Protein AF-A0A9W9CQP7-F1 (afdb_monomer_lite)

InterPro domains:
  IPR000242 Tyrosine-specific protein phosphatase, PTPase domain [PF00102] (35-141)
  IPR000242 Tyrosine-specific protein phosphatase, PTPase domain [PR00700] (60-77)
  IPR000242 Tyrosine-specific protein phosphatase, PTPase domain [PR00700] (111-129)
  IPR000242 Tyrosine-specific protein phosphatase, PTPase domain [PR00700] (183-198)
  IPR000242 Tyrosine-specific protein phosphatase, PTPase domain [PR00700] (199-209)
  IPR000242 Tyrosine-specific protein phosphatase, PTPase domain [PS50055] (43-216)
  IPR000242 Tyrosine-specific protein phosphatase, PTPase domain [SM00194] (3-218)
  IPR000387 Tyrosine-specific protein phosphatases domain [PS50056] (90-207)
  IPR003595 Protein-tyrosine phosphatase, catalytic [SM00404] (61-215)
  IPR016130 Protein-tyrosine phosphatase, active site [PS00383] (114-124)
  IPR029021 Protein-tyrosine phosphatase-like [G3DSA:3.90.190.10] (11-218)
  IPR029021 Protein-tyrosine phosphatase-like [SSF52799] (39-218)
  IPR050348 Protein-Tyrosine Phosphatase [PTHR19134] (38-217)

Radius of gyration: 28.77 Å; chains: 1; bounding box: 101×75×58 Å

pLDDT: mean 72.75, std 22.8, range [31.75, 97.31]

Structure (mmCIF, N/CA/C/O backbone):
data_AF-A0A9W9CQP7-F1
#
_entry.id   AF-A0A9W9CQP7-F1
#
loop_
_atom_site.group_PDB
_atom_site.id
_atom_site.type_symbol
_atom_site.label_atom_id
_atom_site.label_alt_id
_atom_site.label_comp_id
_atom_site.label_asym_id
_atom_site.label_entity_id
_atom_site.label_seq_id
_atom_site.pdbx_PDB_ins_code
_atom_site.Cartn_x
_atom_site.Cartn_y
_atom_site.Cartn_z
_atom_site.occupancy
_atom_site.B_iso_or_equiv
_atom_site.auth_seq_id
_atom_site.auth_comp_id
_atom_site.auth_asym_id
_atom_site.auth_atom_id
_atom_site.pdbx_PDB_model_num
ATOM 1 N N . MET A 1 1 ? 48.444 43.758 -30.052 1.00 42.91 1 MET A N 1
ATOM 2 C CA . MET A 1 1 ? 49.517 42.925 -29.477 1.00 42.91 1 MET A CA 1
ATOM 3 C C . MET A 1 1 ? 49.123 42.659 -28.031 1.00 42.91 1 MET A C 1
ATOM 5 O O . MET A 1 1 ? 49.306 43.526 -27.194 1.00 42.91 1 MET A O 1
ATOM 9 N N . PHE A 1 2 ? 48.424 41.552 -27.785 1.00 35.91 2 PHE A N 1
ATOM 10 C CA . PHE A 1 2 ? 47.969 41.127 -26.457 1.00 35.91 2 PHE A CA 1
ATOM 11 C C . PHE A 1 2 ? 48.255 39.626 -26.363 1.00 35.91 2 PHE A C 1
ATOM 13 O O . PHE A 1 2 ? 47.697 38.848 -27.134 1.00 35.91 2 PHE A O 1
ATOM 20 N N . GLU A 1 3 ? 49.201 39.255 -25.501 1.00 40.62 3 GLU A N 1
ATOM 21 C CA . GLU A 1 3 ? 49.667 37.882 -25.292 1.00 40.62 3 GLU A CA 1
ATOM 22 C C . GLU A 1 3 ? 48.691 37.092 -24.409 1.00 40.62 3 GLU A C 1
ATOM 24 O O . GLU A 1 3 ? 48.237 37.562 -23.365 1.00 40.62 3 GLU A O 1
ATOM 29 N N . HIS A 1 4 ? 48.384 35.868 -24.839 1.00 41.28 4 HIS A N 1
ATOM 30 C CA . HIS A 1 4 ? 47.602 34.883 -24.098 1.00 41.28 4 HIS A CA 1
ATOM 31 C C . HIS A 1 4 ? 48.534 34.146 -23.124 1.00 41.28 4 HIS A C 1
ATOM 33 O O . HIS A 1 4 ? 49.498 33.511 -23.545 1.00 41.28 4 HIS A O 1
ATOM 39 N N . ARG A 1 5 ? 48.262 34.217 -21.818 1.00 45.16 5 ARG A N 1
ATOM 40 C CA . ARG A 1 5 ? 49.015 33.487 -20.787 1.00 45.16 5 ARG A CA 1
ATOM 41 C C . ARG A 1 5 ? 48.378 32.113 -20.561 1.00 45.16 5 ARG A C 1
ATOM 43 O O . ARG A 1 5 ? 47.394 32.006 -19.834 1.00 45.16 5 ARG A O 1
ATOM 50 N N . GLU A 1 6 ? 48.945 31.068 -21.158 1.00 45.84 6 GLU A N 1
ATOM 51 C CA . GLU A 1 6 ? 48.608 29.674 -20.842 1.00 45.84 6 GLU A CA 1
ATOM 52 C C . GLU A 1 6 ? 49.138 29.299 -19.444 1.00 45.84 6 GLU A C 1
ATOM 54 O O . GLU A 1 6 ? 50.315 29.483 -19.133 1.00 45.84 6 GLU A O 1
ATOM 59 N N . GLN A 1 7 ? 48.268 28.782 -18.571 1.00 45.78 7 GLN A N 1
ATOM 60 C CA . GLN A 1 7 ? 48.653 28.193 -17.284 1.00 45.78 7 GLN A CA 1
ATOM 61 C C . GLN A 1 7 ? 48.746 26.667 -17.425 1.00 45.78 7 GLN A C 1
ATOM 63 O O . GLN A 1 7 ? 47.762 26.000 -17.742 1.00 45.78 7 GLN A O 1
ATOM 68 N N . ALA A 1 8 ? 49.935 26.112 -17.175 1.00 48.09 8 ALA A N 1
ATOM 69 C CA . ALA A 1 8 ? 50.209 24.677 -17.213 1.00 48.09 8 ALA A CA 1
ATOM 70 C C . ALA A 1 8 ? 49.600 23.929 -16.007 1.00 48.09 8 ALA A C 1
ATOM 72 O O . ALA A 1 8 ? 49.645 24.407 -14.872 1.00 48.09 8 ALA A O 1
ATOM 73 N N . ARG A 1 9 ? 49.061 22.724 -16.247 1.00 45.31 9 ARG A N 1
ATOM 74 C CA . ARG A 1 9 ? 48.561 21.804 -15.205 1.00 45.31 9 ARG A CA 1
ATOM 75 C C . ARG A 1 9 ? 49.722 21.150 -14.430 1.00 45.31 9 ARG A C 1
ATOM 77 O O . ARG A 1 9 ? 50.685 20.725 -15.066 1.00 45.31 9 ARG A O 1
ATOM 84 N N . PRO A 1 10 ? 49.625 20.976 -13.097 1.00 42.59 10 PRO A N 1
ATOM 85 C CA . PRO A 1 10 ? 50.648 20.278 -12.319 1.00 42.59 10 PRO A CA 1
ATOM 86 C C . PRO A 1 10 ? 50.537 18.744 -12.436 1.00 42.59 10 PRO A C 1
ATOM 88 O O . PRO A 1 10 ? 49.445 18.186 -12.542 1.00 42.59 10 PRO A O 1
ATOM 91 N N . SER A 1 11 ? 51.688 18.062 -12.402 1.00 53.34 11 SER A N 1
ATOM 92 C CA . SER A 1 11 ? 51.844 16.605 -12.530 1.00 53.34 11 SER A CA 1
ATOM 93 C C . SER A 1 11 ? 51.493 15.835 -11.247 1.00 53.34 11 SER A C 1
ATOM 95 O O . SER A 1 11 ? 51.926 16.210 -10.157 1.00 53.34 11 SER A O 1
ATOM 97 N N . LEU A 1 12 ? 50.792 14.705 -11.387 1.00 46.38 12 LEU A N 1
ATOM 98 C CA . LEU A 1 12 ? 50.498 13.748 -10.310 1.00 46.38 12 LEU A CA 1
ATOM 99 C C . LEU A 1 12 ? 51.760 12.969 -9.896 1.00 46.38 12 LEU A C 1
ATOM 101 O O . LEU A 1 12 ? 52.300 12.184 -10.671 1.00 46.38 12 LEU A O 1
ATOM 105 N N . GLY A 1 13 ? 52.212 13.174 -8.658 1.00 42.31 13 GLY A N 1
ATOM 106 C CA . GLY A 1 13 ? 53.277 12.388 -8.031 1.00 42.31 13 GLY A CA 1
ATOM 107 C C . GLY A 1 13 ? 52.784 11.027 -7.520 1.00 42.31 13 GLY A C 1
ATOM 108 O O . GLY A 1 13 ? 51.698 10.918 -6.953 1.00 42.31 13 GLY A O 1
ATOM 109 N N . GLN A 1 14 ? 53.608 9.989 -7.692 1.00 49.62 14 GLN A N 1
ATOM 110 C CA . GLN A 1 14 ? 53.401 8.643 -7.145 1.00 49.62 14 GLN A CA 1
ATOM 111 C C . GLN A 1 14 ? 53.418 8.644 -5.606 1.00 49.62 14 GLN A C 1
ATOM 113 O O . GLN A 1 14 ? 54.340 9.185 -4.993 1.00 49.62 14 GLN A O 1
ATOM 118 N N . ARG A 1 15 ? 52.462 7.954 -4.964 1.00 44.72 15 ARG A N 1
ATOM 119 C CA . ARG A 1 15 ? 52.533 7.624 -3.529 1.00 44.72 15 ARG A CA 1
ATOM 120 C C . ARG A 1 15 ? 52.244 6.142 -3.247 1.00 44.72 15 ARG A C 1
ATOM 122 O O . ARG A 1 15 ? 51.118 5.675 -3.307 1.00 44.72 15 ARG A O 1
ATOM 129 N N . ARG A 1 16 ? 53.361 5.462 -2.971 1.00 41.59 16 ARG A N 1
ATOM 130 C CA . ARG A 1 16 ? 53.670 4.296 -2.120 1.00 41.59 16 ARG A CA 1
ATOM 131 C C . ARG A 1 16 ? 52.516 3.511 -1.462 1.00 41.59 16 ARG A C 1
ATOM 133 O O . ARG A 1 16 ? 51.760 4.046 -0.661 1.00 41.59 16 ARG A O 1
ATOM 140 N N . SER A 1 17 ? 52.529 2.201 -1.720 1.00 45.28 17 SER A N 1
ATOM 141 C CA . SER A 1 17 ? 51.779 1.140 -1.032 1.00 45.28 17 SER A CA 1
ATOM 142 C C . SER A 1 17 ? 52.207 0.980 0.434 1.00 45.28 17 SER A C 1
ATOM 144 O O . SER A 1 17 ? 53.404 0.955 0.729 1.00 45.28 17 SER A O 1
ATOM 146 N N . THR A 1 18 ? 51.238 0.824 1.339 1.00 42.84 18 THR A N 1
ATOM 147 C CA . THR A 1 18 ? 51.458 0.381 2.723 1.00 42.84 18 THR A CA 1
ATOM 148 C C . THR A 1 18 ? 50.589 -0.843 3.008 1.00 42.84 18 THR A C 1
ATOM 150 O O . THR A 1 18 ? 49.386 -0.722 3.234 1.00 42.84 18 THR A O 1
ATOM 153 N N . ASN A 1 19 ? 51.216 -2.021 3.003 1.00 36.88 19 ASN A N 1
ATOM 154 C CA . ASN A 1 19 ? 50.673 -3.237 3.607 1.00 36.88 19 ASN A CA 1
ATOM 155 C C . ASN A 1 19 ? 50.580 -3.054 5.129 1.00 36.88 19 ASN A C 1
ATOM 157 O O . ASN A 1 19 ? 51.541 -2.585 5.739 1.00 36.88 19 ASN A O 1
ATOM 161 N N . SER A 1 20 ? 49.473 -3.488 5.737 1.00 37.38 20 SER A N 1
ATOM 162 C CA . SER A 1 20 ? 49.375 -3.685 7.187 1.00 37.38 20 SER A CA 1
ATOM 163 C C . SER A 1 20 ? 49.157 -5.166 7.511 1.00 37.38 20 SER A C 1
ATOM 165 O O . SER A 1 20 ? 48.368 -5.864 6.875 1.00 37.38 20 SER A O 1
ATOM 167 N N . THR A 1 21 ? 49.945 -5.627 8.473 1.00 35.69 21 THR A N 1
ATOM 168 C CA . THR A 1 21 ? 50.201 -6.988 8.959 1.00 35.69 21 THR A CA 1
ATOM 169 C C . THR A 1 21 ? 49.029 -7.616 9.729 1.00 35.69 21 THR A C 1
ATOM 171 O O . THR A 1 21 ? 48.498 -7.002 10.650 1.00 35.69 21 THR A O 1
ATOM 174 N N . LYS A 1 22 ? 48.685 -8.878 9.418 1.00 40.06 22 LYS A N 1
ATOM 175 C CA . LYS A 1 22 ? 47.839 -9.766 10.249 1.00 40.06 22 LYS A CA 1
ATOM 176 C C . LYS A 1 22 ? 48.663 -10.404 11.382 1.00 40.06 22 LYS A C 1
ATOM 178 O O . LYS A 1 22 ? 49.742 -10.915 11.080 1.00 40.06 22 LYS A O 1
ATOM 183 N N . PRO A 1 23 ? 48.143 -10.521 12.617 1.00 36.62 23 PRO A N 1
ATOM 184 C CA . PRO A 1 23 ? 48.565 -11.566 13.543 1.00 36.62 23 PRO A CA 1
ATOM 185 C C . PRO A 1 23 ? 47.722 -12.849 13.345 1.00 36.62 23 PRO A C 1
ATOM 187 O O . PRO A 1 23 ? 46.560 -12.761 12.932 1.00 36.62 23 PRO A O 1
ATOM 190 N N . PRO A 1 24 ? 48.283 -14.044 13.609 1.00 42.47 24 PRO A N 1
ATOM 191 C CA . PRO A 1 24 ? 47.601 -15.315 13.419 1.00 42.47 24 PRO A CA 1
ATOM 192 C C . PRO A 1 24 ? 46.891 -15.748 14.708 1.00 42.47 24 PRO A C 1
ATOM 194 O O . PRO A 1 24 ? 47.499 -15.778 15.774 1.00 42.47 24 PRO A O 1
ATOM 197 N N . ASN A 1 25 ? 45.628 -16.155 14.610 1.00 32.34 25 ASN A N 1
ATOM 198 C CA . ASN A 1 25 ? 45.155 -17.289 15.395 1.00 32.34 25 ASN A CA 1
ATOM 199 C C . ASN A 1 25 ? 43.958 -17.945 14.708 1.00 32.34 25 ASN A C 1
ATOM 201 O O . ASN A 1 25 ? 42.931 -17.320 14.451 1.00 32.34 25 ASN A O 1
ATOM 205 N N . LEU A 1 26 ? 44.173 -19.207 14.351 1.00 42.84 26 LEU A N 1
ATOM 206 C CA . LEU A 1 26 ? 43.195 -20.143 13.832 1.00 42.84 26 LEU A CA 1
ATOM 207 C C . LEU A 1 26 ? 42.409 -20.703 15.017 1.00 42.84 26 LEU A C 1
ATOM 209 O O . LEU A 1 26 ? 42.921 -21.539 15.754 1.00 42.84 26 LEU A O 1
ATOM 213 N N . THR A 1 27 ? 41.148 -20.316 15.131 1.00 34.53 27 THR A N 1
ATOM 214 C CA . THR A 1 27 ? 40.106 -21.216 15.623 1.00 34.53 27 THR A CA 1
ATOM 215 C C . THR A 1 27 ? 39.014 -21.239 14.572 1.00 34.53 27 THR A C 1
ATOM 217 O O . THR A 1 27 ? 38.264 -20.294 14.351 1.00 34.53 27 THR A O 1
ATOM 220 N N . GLN A 1 28 ? 39.042 -22.337 13.835 1.00 46.97 28 GLN A N 1
ATOM 221 C CA . GLN A 1 28 ? 38.057 -22.760 12.870 1.00 46.97 28 GLN A CA 1
ATOM 222 C C . GLN A 1 28 ? 36.804 -23.157 13.661 1.00 46.97 28 GLN A C 1
ATOM 224 O O . GLN A 1 28 ? 36.685 -24.298 14.093 1.00 46.97 28 GLN A O 1
ATOM 229 N N . GLU A 1 29 ? 35.893 -22.215 13.902 1.00 33.41 29 GLU A N 1
ATOM 230 C CA . GLU A 1 29 ? 34.537 -22.569 14.316 1.00 33.41 29 GLU A CA 1
ATOM 231 C C . GLU A 1 29 ? 33.691 -22.779 13.067 1.00 33.41 29 GLU A C 1
ATOM 233 O O . GLU A 1 29 ? 33.468 -21.885 12.249 1.00 33.41 29 GLU A O 1
ATOM 238 N N . ALA A 1 30 ? 33.310 -24.041 12.902 1.00 33.88 30 ALA A N 1
ATOM 239 C CA . ALA A 1 30 ? 32.453 -24.539 11.856 1.00 33.88 30 ALA A CA 1
ATOM 240 C C . ALA A 1 30 ? 31.180 -23.692 11.758 1.00 33.88 30 ALA A C 1
ATOM 242 O O . ALA A 1 30 ? 30.393 -23.612 12.701 1.00 33.88 30 ALA A O 1
ATOM 243 N N . THR A 1 31 ? 30.933 -23.133 10.576 1.00 37.56 31 THR A N 1
ATOM 244 C CA . THR A 1 31 ? 29.613 -22.680 10.141 1.00 37.56 31 THR A CA 1
ATOM 245 C C . THR A 1 31 ? 28.679 -23.887 10.046 1.00 37.56 31 THR A C 1
ATOM 247 O O . THR A 1 31 ? 28.399 -24.421 8.979 1.00 37.56 31 THR A O 1
ATOM 250 N N . THR A 1 32 ? 28.198 -24.327 11.204 1.00 42.66 32 THR A N 1
ATOM 251 C CA . THR A 1 32 ? 27.032 -25.198 11.366 1.00 42.66 32 THR A CA 1
ATOM 252 C C . THR A 1 32 ? 25.938 -24.383 12.040 1.00 42.66 32 THR A C 1
ATOM 254 O O . THR A 1 32 ? 25.483 -24.664 13.139 1.00 42.66 32 THR A O 1
ATOM 257 N N . GLY A 1 33 ? 25.543 -23.304 11.371 1.00 33.53 33 GLY A N 1
ATOM 258 C CA . GLY A 1 33 ? 24.310 -22.597 11.672 1.00 33.53 33 GLY A CA 1
ATOM 259 C C . GLY A 1 33 ? 23.387 -22.767 10.483 1.00 33.53 33 GLY A C 1
ATOM 260 O O . GLY A 1 33 ? 23.555 -22.067 9.493 1.00 33.53 33 GLY A O 1
ATOM 261 N N . SER A 1 34 ? 22.437 -23.694 10.556 1.00 44.66 34 SER A N 1
ATOM 262 C CA . SER A 1 34 ? 21.233 -23.600 9.732 1.00 44.66 34 SER A CA 1
ATOM 263 C C . SER A 1 34 ? 20.412 -22.416 10.248 1.00 44.66 34 SER A C 1
ATOM 265 O O . SER A 1 34 ? 20.075 -22.436 11.433 1.00 44.66 34 SER A O 1
ATOM 267 N N . PRO A 1 35 ? 20.002 -21.432 9.426 1.00 44.31 35 PRO A N 1
ATOM 268 C CA . PRO A 1 35 ? 18.951 -20.519 9.823 1.00 44.31 35 PRO A CA 1
ATOM 269 C C . PRO A 1 35 ? 17.826 -20.621 8.798 1.00 44.31 35 PRO A C 1
ATOM 271 O O . PRO A 1 35 ? 17.624 -19.740 7.971 1.00 44.31 35 PRO A O 1
ATOM 274 N N . ASN A 1 36 ? 17.063 -21.708 8.886 1.00 40.94 36 ASN A N 1
ATOM 275 C CA . ASN A 1 36 ? 15.688 -21.733 8.398 1.00 40.94 36 ASN A CA 1
ATOM 276 C C . ASN A 1 36 ? 14.797 -20.972 9.403 1.00 40.94 36 ASN A C 1
ATOM 278 O O . ASN A 1 36 ? 13.871 -21.524 9.988 1.00 40.94 36 ASN A O 1
ATOM 282 N N . GLN A 1 37 ? 15.169 -19.725 9.693 1.00 42.16 37 GLN A N 1
ATOM 283 C CA . GLN A 1 37 ? 14.365 -18.783 10.455 1.00 42.16 37 GLN A CA 1
ATOM 284 C C . GLN A 1 37 ? 14.038 -17.655 9.485 1.00 42.16 37 GLN A C 1
ATOM 286 O O . GLN A 1 37 ? 14.884 -16.798 9.233 1.00 42.16 37 GLN A O 1
ATOM 291 N N . GLU A 1 38 ? 12.840 -17.698 8.901 1.00 53.69 38 GLU A N 1
ATOM 292 C CA . GLU A 1 38 ? 12.244 -16.561 8.200 1.00 53.69 38 GLU A CA 1
ATOM 293 C C . GLU A 1 38 ? 12.279 -15.357 9.145 1.00 53.69 38 GLU A C 1
ATOM 295 O O . GLU A 1 38 ? 11.455 -15.226 10.051 1.00 53.69 38 GLU A O 1
ATOM 300 N N . GLN A 1 39 ? 13.279 -14.487 8.997 1.00 51.38 39 GLN A N 1
ATOM 301 C CA . GLN A 1 39 ? 13.236 -13.207 9.683 1.00 51.38 39 GLN A CA 1
ATOM 302 C C . GLN A 1 39 ? 12.072 -12.416 9.085 1.00 51.38 39 GLN A C 1
ATOM 304 O O . GLN A 1 39 ? 12.007 -12.281 7.860 1.00 51.38 39 GLN A O 1
ATOM 309 N N . PRO A 1 40 ? 11.158 -11.873 9.905 1.00 62.81 40 PRO A N 1
ATOM 310 C CA . PRO A 1 40 ? 10.080 -11.055 9.384 1.00 62.81 40 PRO A CA 1
ATOM 311 C C . PRO A 1 40 ? 10.685 -9.818 8.710 1.00 62.81 40 PRO A C 1
ATOM 313 O O . PRO A 1 40 ? 11.312 -8.985 9.359 1.00 62.81 40 PRO A O 1
ATOM 316 N N . TYR A 1 41 ? 10.481 -9.680 7.398 1.00 78.75 41 TYR A N 1
ATOM 317 C CA . TYR A 1 41 ? 10.960 -8.533 6.611 1.00 78.75 41 TYR A CA 1
ATOM 318 C C . TYR A 1 41 ? 10.258 -7.207 6.967 1.00 78.75 41 TYR A C 1
ATOM 320 O O . TYR A 1 41 ? 10.587 -6.147 6.424 1.00 78.75 41 TYR A O 1
ATOM 328 N N . VAL A 1 42 ? 9.267 -7.271 7.860 1.00 89.62 42 VAL A N 1
ATOM 329 C CA . VAL A 1 42 ? 8.443 -6.157 8.320 1.00 89.62 42 VAL A CA 1
ATOM 330 C C . VAL A 1 42 ? 8.646 -5.972 9.820 1.00 89.62 42 VAL A C 1
ATOM 332 O O . VAL A 1 42 ? 8.382 -6.866 10.621 1.00 89.62 42 VAL A O 1
ATOM 335 N N . ILE A 1 43 ? 9.089 -4.779 10.206 1.00 92.00 43 ILE A N 1
ATOM 336 C CA . ILE A 1 43 ? 9.202 -4.357 11.599 1.00 92.00 43 ILE A CA 1
ATOM 337 C C . ILE A 1 43 ? 7.880 -3.706 12.006 1.00 92.00 43 ILE A C 1
ATOM 339 O O . ILE A 1 43 ? 7.468 -2.707 11.414 1.00 92.00 43 ILE A O 1
ATOM 343 N N . VAL A 1 44 ? 7.240 -4.242 13.044 1.00 94.31 44 VAL A N 1
ATOM 344 C CA . VAL A 1 44 ? 5.986 -3.710 13.594 1.00 94.31 44 VAL A CA 1
ATOM 345 C C . VAL A 1 44 ? 6.284 -2.848 14.819 1.00 94.31 44 VAL A C 1
ATOM 347 O O . VAL A 1 44 ? 6.931 -3.304 15.761 1.00 94.31 44 VAL A O 1
ATOM 350 N N . ARG A 1 45 ? 5.795 -1.605 14.834 1.00 95.44 45 ARG A N 1
ATOM 351 C CA . ARG A 1 45 ? 5.850 -0.713 16.004 1.00 95.44 45 ARG A CA 1
ATOM 352 C C . ARG A 1 45 ? 4.456 -0.265 16.405 1.00 95.44 45 ARG A C 1
ATOM 354 O O . ARG A 1 45 ? 3.633 0.034 15.547 1.00 95.44 45 ARG A O 1
ATOM 361 N N . LYS A 1 46 ? 4.214 -0.180 17.710 1.00 95.38 46 LYS A N 1
ATOM 362 C CA . LYS A 1 46 ? 2.970 0.334 18.285 1.00 95.38 46 LYS A CA 1
ATOM 363 C C . LYS A 1 46 ? 3.261 1.612 19.052 1.00 95.38 46 LYS A C 1
ATOM 365 O O . LYS A 1 46 ? 4.109 1.617 19.940 1.00 95.38 46 LYS A O 1
ATOM 370 N N . PHE A 1 47 ? 2.565 2.679 18.695 1.00 95.31 47 PHE A N 1
ATOM 371 C CA . PHE A 1 47 ? 2.659 3.980 19.341 1.00 95.31 47 PHE A CA 1
ATOM 372 C C . PHE A 1 47 ? 1.330 4.325 19.997 1.00 95.31 47 PHE A C 1
ATOM 374 O O . PHE A 1 47 ? 0.271 4.041 19.443 1.00 95.31 47 PHE A O 1
ATOM 381 N N . THR A 1 48 ? 1.393 5.000 21.138 1.00 94.12 48 THR A N 1
ATOM 382 C CA . THR A 1 48 ? 0.226 5.600 21.785 1.00 94.12 48 THR A CA 1
ATOM 383 C C . THR A 1 48 ? 0.340 7.110 21.645 1.00 94.12 48 THR A C 1
ATOM 385 O O . THR A 1 48 ? 1.338 7.696 22.052 1.00 94.12 48 THR A O 1
ATOM 388 N N . LEU A 1 49 ? -0.668 7.730 21.039 1.00 92.25 49 LEU A N 1
ATOM 389 C CA . LEU A 1 49 ? -0.741 9.161 20.787 1.00 92.25 49 LEU A CA 1
ATOM 390 C C . LEU A 1 49 ? -1.785 9.796 21.711 1.00 92.25 49 LEU A C 1
ATOM 392 O O . LEU A 1 49 ? -2.970 9.455 21.639 1.00 92.25 49 LEU A O 1
ATOM 396 N N . SER A 1 50 ? -1.348 10.738 22.540 1.00 92.94 50 SER A N 1
ATOM 397 C CA . SER A 1 50 ? -2.194 11.648 23.318 1.00 92.94 50 SER A CA 1
ATOM 398 C C . SER A 1 50 ? -2.169 13.053 22.711 1.00 92.94 50 SER A C 1
ATOM 400 O O . SER A 1 50 ? -1.247 13.395 21.971 1.00 92.94 50 SER A O 1
ATOM 402 N N . ASN A 1 51 ? -3.202 13.847 22.992 1.00 90.19 51 ASN A N 1
ATOM 403 C CA . ASN A 1 51 ? -3.230 15.272 22.678 1.00 90.19 51 ASN A CA 1
ATOM 404 C C . ASN A 1 51 ? -3.168 16.058 23.992 1.00 90.19 51 ASN A C 1
ATOM 406 O O . ASN A 1 51 ? -4.096 15.967 24.791 1.00 90.19 51 ASN A O 1
ATOM 410 N N . ASP A 1 52 ? -2.096 16.817 24.207 1.00 94.19 52 ASP A N 1
ATOM 411 C CA . ASP A 1 52 ? -1.893 17.569 25.452 1.00 94.19 52 ASP A CA 1
ATOM 412 C C . ASP A 1 52 ? -2.892 18.728 25.603 1.00 94.19 52 ASP A C 1
ATOM 414 O O . ASP A 1 52 ? -3.236 19.103 26.723 1.00 94.19 52 ASP A O 1
ATOM 418 N N . GLU A 1 53 ? -3.415 19.258 24.491 1.00 94.75 53 GLU A N 1
ATOM 419 C CA . GLU A 1 53 ? -4.474 20.279 24.497 1.00 94.75 53 GLU A CA 1
ATOM 420 C C . GLU A 1 53 ? -5.849 19.693 24.856 1.00 94.75 53 GLU A C 1
ATOM 422 O O . GLU A 1 53 ? -6.746 20.422 25.279 1.00 94.75 53 GLU A O 1
ATOM 427 N N . GLU A 1 54 ? -6.012 18.369 24.754 1.00 90.56 54 GLU A N 1
ATOM 428 C CA . GLU A 1 54 ? -7.234 17.653 25.127 1.00 90.56 54 GLU A CA 1
ATOM 429 C C . GLU A 1 54 ? -6.932 16.479 26.084 1.00 90.56 54 GLU A C 1
ATOM 431 O O . GLU A 1 54 ? -7.047 15.312 25.698 1.00 90.56 54 GLU A O 1
ATOM 436 N N . PRO A 1 55 ? -6.601 16.744 27.365 1.00 86.69 55 PRO A N 1
ATOM 437 C CA . PRO A 1 55 ? -6.116 15.721 28.304 1.00 86.69 55 PRO A CA 1
ATOM 438 C C . PRO A 1 55 ? -7.104 14.583 28.592 1.00 86.69 55 PRO A C 1
ATOM 440 O O . PRO A 1 55 ? -6.708 13.499 29.016 1.00 86.69 55 PRO A O 1
ATOM 443 N N . PHE A 1 56 ? -8.399 14.836 28.389 1.00 90.00 56 PHE A N 1
ATOM 444 C CA . PHE A 1 56 ? -9.470 13.858 28.593 1.00 90.00 56 PHE A CA 1
ATOM 445 C C . PHE A 1 56 ? -9.871 13.128 27.305 1.00 90.00 56 PHE A C 1
ATOM 447 O O . PHE A 1 56 ? -10.694 12.211 27.354 1.00 90.00 56 PHE A O 1
ATOM 454 N N . ALA A 1 57 ? -9.319 13.517 26.150 1.00 85.88 57 ALA A N 1
ATOM 455 C CA . ALA A 1 57 ? -9.554 12.804 24.906 1.00 85.88 57 ALA A CA 1
ATOM 456 C C . ALA A 1 57 ? -8.909 11.415 24.961 1.00 85.88 57 ALA A C 1
ATOM 458 O O . ALA A 1 57 ? -7.850 11.189 25.550 1.00 85.88 57 ALA A O 1
ATOM 459 N N . ARG A 1 58 ? -9.562 10.446 24.317 1.00 86.19 58 ARG A N 1
ATOM 460 C CA . ARG A 1 58 ? -9.076 9.068 24.283 1.00 86.19 58 ARG A CA 1
ATOM 461 C C . ARG A 1 58 ? -7.729 8.996 23.554 1.00 86.19 58 ARG A C 1
ATOM 463 O O . ARG A 1 58 ? -7.621 9.415 22.402 1.00 86.19 58 ARG A O 1
ATOM 470 N N . MET A 1 59 ? -6.743 8.360 24.187 1.00 88.88 59 MET A N 1
ATOM 471 C CA . MET A 1 59 ? -5.470 8.030 23.541 1.00 88.88 59 MET A CA 1
ATOM 472 C C . MET A 1 59 ? -5.683 7.139 22.310 1.00 88.88 59 MET A C 1
ATOM 474 O O . MET A 1 59 ? -6.505 6.217 22.313 1.00 88.88 59 MET A O 1
ATOM 478 N N . ARG A 1 60 ? -4.926 7.407 21.244 1.00 88.00 60 ARG A N 1
ATOM 479 C CA . ARG A 1 60 ? -5.001 6.670 19.978 1.00 88.00 60 ARG A CA 1
ATOM 480 C C . ARG A 1 60 ? -3.813 5.729 19.850 1.00 88.00 60 ARG A C 1
ATOM 482 O O . ARG A 1 60 ? -2.676 6.171 19.939 1.00 88.00 60 ARG A O 1
ATOM 489 N N . GLU A 1 61 ? -4.069 4.454 19.589 1.00 90.62 61 GLU A N 1
ATOM 490 C CA . GLU A 1 61 ? -3.019 3.510 19.200 1.00 90.62 61 GLU A CA 1
ATOM 491 C C . GLU A 1 61 ? -2.759 3.625 17.689 1.00 90.62 61 GLU A C 1
ATOM 493 O O . GLU A 1 61 ? -3.699 3.678 16.890 1.00 90.62 61 GLU A O 1
ATOM 498 N N . ILE A 1 62 ? -1.486 3.686 17.303 1.00 92.88 62 ILE A N 1
ATOM 499 C CA . ILE A 1 62 ? -1.012 3.709 15.917 1.00 92.88 62 ILE A CA 1
ATOM 500 C C . ILE A 1 62 ? -0.091 2.510 15.728 1.00 92.88 62 ILE A C 1
ATOM 502 O O . ILE A 1 62 ? 0.907 2.373 16.433 1.00 92.88 62 ILE A O 1
ATOM 506 N N . THR A 1 63 ? -0.401 1.663 14.749 1.00 95.50 63 THR A N 1
ATOM 507 C CA . THR A 1 63 ? 0.492 0.579 14.328 1.00 95.50 63 THR A CA 1
ATOM 508 C C . THR A 1 63 ? 1.251 1.017 13.082 1.00 95.50 63 THR A C 1
ATOM 510 O O . THR A 1 63 ? 0.644 1.367 12.074 1.00 95.50 63 THR A O 1
ATOM 513 N N . GLN A 1 64 ? 2.578 1.014 13.154 1.00 96.50 64 GLN A N 1
ATOM 514 C CA . GLN A 1 64 ? 3.471 1.288 12.035 1.00 96.50 64 GLN A CA 1
ATOM 515 C C . GLN A 1 64 ? 4.085 -0.021 11.547 1.00 96.50 64 GLN A C 1
ATOM 517 O O . GLN A 1 64 ? 4.729 -0.734 12.317 1.00 96.50 64 GLN A O 1
ATOM 522 N N . LEU A 1 65 ? 3.930 -0.287 10.253 1.00 95.88 65 LEU A N 1
ATOM 523 C CA . LEU A 1 65 ? 4.596 -1.375 9.546 1.00 95.88 65 LEU A CA 1
ATOM 524 C C . LEU A 1 65 ? 5.755 -0.788 8.740 1.00 95.88 65 LEU A C 1
ATOM 526 O O . LEU A 1 65 ? 5.546 0.046 7.860 1.00 95.88 65 LEU A O 1
ATOM 530 N N . GLN A 1 66 ? 6.985 -1.191 9.050 1.00 94.56 66 GLN A N 1
ATOM 531 C CA . GLN A 1 66 ? 8.172 -0.772 8.313 1.00 94.56 66 GLN A CA 1
ATOM 532 C C . GLN A 1 66 ? 8.765 -1.961 7.566 1.00 94.56 66 GLN A C 1
ATOM 534 O O . GLN A 1 66 ? 9.358 -2.848 8.171 1.00 94.56 66 GLN A O 1
ATOM 539 N N . TYR A 1 67 ? 8.696 -1.921 6.241 1.00 91.56 67 TYR A N 1
ATOM 540 C CA . TYR A 1 67 ? 9.423 -2.850 5.388 1.00 91.56 67 TYR A CA 1
ATOM 541 C C . TYR A 1 67 ? 10.848 -2.339 5.128 1.00 91.56 67 TYR A C 1
ATOM 543 O O . TYR A 1 67 ? 11.040 -1.333 4.439 1.00 91.56 67 TYR A O 1
ATOM 551 N N . SER A 1 68 ? 11.850 -3.003 5.710 1.00 87.88 68 SER A N 1
ATOM 552 C CA . SER A 1 68 ? 13.265 -2.592 5.638 1.00 87.88 68 SER A CA 1
ATOM 553 C C . SER A 1 68 ? 14.014 -3.145 4.429 1.00 87.88 68 SER A C 1
ATOM 555 O O . SER A 1 68 ? 15.070 -2.630 4.078 1.00 87.88 68 SER A O 1
ATOM 557 N N . ASN A 1 69 ? 13.477 -4.178 3.784 1.00 84.31 69 ASN A N 1
ATOM 558 C CA . ASN A 1 69 ? 14.195 -4.970 2.785 1.00 84.31 69 ASN A CA 1
ATOM 559 C C . ASN A 1 69 ? 13.822 -4.597 1.348 1.00 84.31 69 ASN A C 1
ATOM 561 O O . ASN A 1 69 ? 14.011 -5.398 0.434 1.00 84.31 69 ASN A O 1
ATOM 565 N N . TRP A 1 70 ? 13.301 -3.384 1.134 1.00 84.88 70 TRP A N 1
ATOM 566 C CA . TRP A 1 70 ? 13.063 -2.907 -0.221 1.00 84.88 70 TRP A CA 1
ATOM 567 C C . TRP A 1 70 ? 14.412 -2.671 -0.910 1.00 84.88 70 TRP A C 1
ATOM 569 O O . TRP A 1 70 ? 15.151 -1.792 -0.466 1.00 84.88 70 TRP A O 1
ATOM 579 N N . PRO A 1 71 ? 14.731 -3.390 -1.999 1.00 81.06 71 PRO A N 1
ATOM 580 C CA . PRO A 1 71 ? 16.029 -3.285 -2.649 1.00 81.06 71 PRO A CA 1
ATOM 581 C C . PRO A 1 71 ? 16.318 -1.864 -3.138 1.00 81.06 71 PRO A C 1
ATOM 583 O O . PRO A 1 71 ? 15.464 -1.176 -3.715 1.00 81.06 71 PRO A O 1
ATOM 586 N N . ASP A 1 72 ? 17.552 -1.426 -2.928 1.00 67.88 72 ASP A N 1
ATOM 587 C CA . ASP A 1 72 ? 18.032 -0.169 -3.480 1.00 67.88 72 ASP A CA 1
ATOM 588 C C . ASP A 1 72 ? 18.429 -0.356 -4.951 1.00 67.88 72 ASP A C 1
ATOM 590 O O . ASP A 1 72 ? 19.003 -1.369 -5.336 1.00 67.88 72 ASP A O 1
ATOM 594 N N . PHE A 1 73 ? 18.054 0.628 -5.774 1.00 57.66 73 PHE A N 1
ATOM 595 C CA . PHE A 1 73 ? 18.421 0.796 -7.185 1.00 57.66 73 PHE A CA 1
ATOM 596 C C . PHE A 1 73 ? 18.501 -0.487 -8.042 1.00 57.66 73 PHE A C 1
ATOM 598 O O . PHE A 1 73 ? 19.564 -1.052 -8.273 1.00 57.66 73 PHE A O 1
ATOM 605 N N . GLY A 1 74 ? 17.374 -0.867 -8.655 1.00 55.09 74 GLY A N 1
ATOM 606 C CA . GLY A 1 74 ? 17.363 -1.713 -9.858 1.00 55.09 74 GLY A CA 1
ATOM 607 C C . GLY A 1 74 ? 17.025 -3.191 -9.655 1.00 55.09 74 GLY A C 1
ATOM 608 O O . GLY A 1 74 ? 16.578 -3.817 -10.617 1.00 55.09 74 GLY A O 1
ATOM 609 N N . ALA A 1 75 ? 17.133 -3.739 -8.445 1.00 51.28 75 ALA A N 1
ATOM 610 C CA . ALA A 1 75 ? 16.556 -5.052 -8.148 1.00 51.28 75 ALA A CA 1
ATOM 611 C C . ALA A 1 75 ? 15.048 -4.908 -7.832 1.00 51.28 75 ALA A C 1
ATOM 613 O O . ALA A 1 75 ? 14.671 -3.974 -7.119 1.00 51.28 75 ALA A O 1
ATOM 614 N N . PRO A 1 76 ? 14.164 -5.755 -8.394 1.00 60.84 76 PRO A N 1
ATOM 615 C CA . PRO A 1 76 ? 12.760 -5.785 -7.995 1.00 60.84 76 PRO A CA 1
ATOM 616 C C . PRO A 1 76 ? 12.650 -6.318 -6.560 1.00 60.84 76 PRO A C 1
ATOM 618 O O . PRO A 1 76 ? 13.398 -7.215 -6.169 1.00 60.84 76 PRO A O 1
ATOM 621 N N . ALA A 1 77 ? 11.749 -5.747 -5.755 1.00 70.31 77 ALA A N 1
ATOM 622 C CA . ALA A 1 77 ? 11.369 -6.390 -4.498 1.00 70.31 77 ALA A CA 1
ATOM 623 C C . ALA A 1 77 ? 10.725 -7.745 -4.829 1.00 70.31 77 ALA A C 1
ATOM 625 O O . ALA A 1 77 ? 10.071 -7.858 -5.861 1.00 70.31 77 ALA A O 1
ATOM 626 N N . HIS A 1 78 ? 10.915 -8.764 -3.992 1.00 82.62 78 HIS A N 1
ATOM 627 C CA . HIS A 1 78 ? 10.272 -10.055 -4.238 1.00 82.62 78 HIS A CA 1
ATOM 628 C C . HIS A 1 78 ? 8.750 -9.904 -4.064 1.00 82.62 78 HIS A C 1
ATOM 630 O O . HIS A 1 78 ? 8.346 -9.339 -3.038 1.00 82.62 78 HIS A O 1
ATOM 636 N N . PRO A 1 79 ? 7.906 -10.383 -4.997 1.00 89.00 79 PRO A N 1
ATOM 637 C CA . PRO A 1 79 ? 6.462 -10.186 -4.899 1.00 89.00 79 PRO A CA 1
ATOM 638 C C . PRO A 1 79 ? 5.879 -10.778 -3.608 1.00 89.00 79 PRO A C 1
ATOM 640 O O . PRO A 1 79 ? 5.135 -10.088 -2.917 1.00 89.00 79 PRO A O 1
ATOM 643 N N . THR A 1 80 ? 6.348 -11.952 -3.174 1.00 88.25 80 THR A N 1
ATOM 644 C CA . THR A 1 80 ? 6.017 -12.552 -1.863 1.00 88.25 80 THR A CA 1
ATOM 645 C C . THR A 1 80 ? 6.193 -11.595 -0.676 1.00 88.25 80 THR A C 1
ATOM 647 O O . THR A 1 80 ? 5.365 -11.559 0.231 1.00 88.25 80 THR A O 1
ATOM 650 N N . HIS A 1 81 ? 7.251 -10.772 -0.660 1.00 88.94 81 HIS A N 1
ATOM 651 C CA . HIS A 1 81 ? 7.460 -9.809 0.428 1.00 88.94 81 HIS A CA 1
ATOM 652 C C . HIS A 1 81 ? 6.426 -8.680 0.394 1.00 88.94 81 HIS A C 1
ATOM 654 O O . HIS A 1 81 ? 5.992 -8.208 1.445 1.00 88.94 81 HIS A O 1
ATOM 660 N N . LEU A 1 82 ? 6.052 -8.228 -0.807 1.00 91.12 82 LEU A N 1
ATOM 661 C CA . LEU A 1 82 ? 5.034 -7.199 -0.987 1.00 91.12 82 LEU A CA 1
ATOM 662 C C . LEU A 1 82 ? 3.649 -7.731 -0.605 1.00 91.12 82 LEU A C 1
ATOM 664 O O . LEU A 1 82 ? 2.932 -7.055 0.129 1.00 91.12 82 LEU A O 1
ATOM 668 N N . LEU A 1 83 ? 3.313 -8.949 -1.036 1.00 92.31 83 LEU A N 1
ATOM 669 C CA . LEU A 1 83 ? 2.077 -9.634 -0.663 1.00 92.31 83 LEU A CA 1
ATOM 670 C C . LEU A 1 83 ? 1.989 -9.821 0.856 1.00 92.31 83 LEU A C 1
ATOM 672 O O . LEU A 1 83 ? 1.007 -9.397 1.457 1.00 92.31 83 LEU A O 1
ATOM 676 N N . GLY A 1 84 ? 3.051 -10.312 1.502 1.00 91.62 84 GLY A N 1
ATOM 677 C CA . GLY A 1 84 ? 3.088 -10.448 2.961 1.00 91.62 84 GLY A CA 1
ATOM 678 C C . GLY A 1 84 ? 2.955 -9.114 3.710 1.00 91.62 84 GLY A C 1
ATOM 679 O O . GLY A 1 84 ? 2.319 -9.053 4.763 1.00 91.62 84 GLY A O 1
ATOM 680 N N . LEU A 1 85 ? 3.505 -8.017 3.173 1.00 93.00 85 LEU A N 1
ATOM 681 C CA . LEU A 1 85 ? 3.308 -6.677 3.741 1.00 93.00 85 LEU A CA 1
ATOM 682 C C . LEU A 1 85 ? 1.848 -6.216 3.617 1.00 93.00 85 LEU A C 1
ATOM 684 O O . LEU A 1 85 ? 1.312 -5.656 4.575 1.00 93.00 85 LEU A O 1
ATOM 688 N N . ILE A 1 86 ? 1.215 -6.449 2.463 1.00 93.62 86 ILE A N 1
ATOM 689 C CA . ILE A 1 86 ? -0.203 -6.140 2.235 1.00 93.62 86 ILE A CA 1
ATOM 690 C C . ILE A 1 86 ? -1.071 -6.953 3.195 1.00 93.62 86 ILE A C 1
ATOM 692 O O . ILE A 1 86 ? -1.902 -6.379 3.888 1.00 93.62 86 ILE A O 1
ATOM 696 N N . GLU A 1 87 ? -0.826 -8.255 3.341 1.00 92.12 87 GLU A N 1
ATOM 697 C CA . GLU A 1 87 ? -1.577 -9.114 4.263 1.00 92.12 87 GLU A CA 1
ATOM 698 C C . GLU A 1 87 ? -1.467 -8.673 5.728 1.00 92.12 87 GLU A C 1
ATOM 700 O O . GLU A 1 87 ? -2.461 -8.689 6.463 1.00 92.12 87 GLU A O 1
ATOM 705 N N . GLN A 1 88 ? -0.277 -8.243 6.163 1.00 92.44 88 GLN A N 1
ATOM 706 C CA . GLN A 1 88 ? -0.081 -7.682 7.501 1.00 92.44 88 GLN A CA 1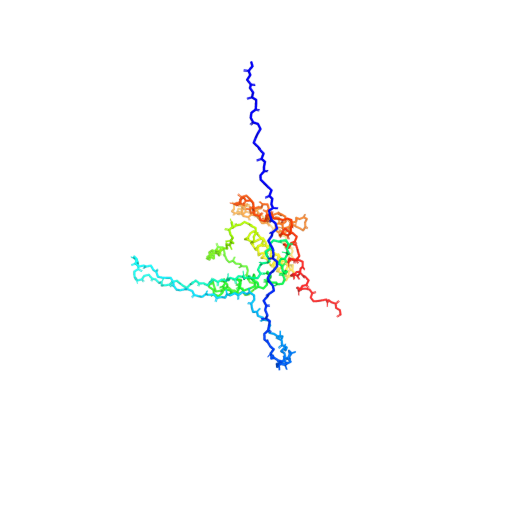
ATOM 707 C C . GLN A 1 88 ? -0.796 -6.339 7.669 1.00 92.44 88 GLN A C 1
ATOM 709 O O . GLN A 1 88 ? -1.411 -6.104 8.712 1.00 92.44 88 GLN A O 1
ATOM 714 N N . CYS A 1 89 ? -0.745 -5.468 6.657 1.00 93.62 89 CYS A N 1
ATOM 715 C CA . CYS A 1 89 ? -1.476 -4.202 6.647 1.00 93.62 89 CYS A CA 1
ATOM 716 C C . CYS A 1 89 ? -2.984 -4.445 6.767 1.00 93.62 89 CYS A C 1
ATOM 718 O O . CYS A 1 89 ? -3.616 -3.943 7.696 1.00 93.62 89 CYS A O 1
ATOM 720 N N . ASP A 1 90 ? -3.522 -5.317 5.920 1.00 91.38 90 ASP A N 1
ATOM 721 C CA . ASP A 1 90 ? -4.899 -5.800 5.937 1.00 91.38 90 ASP A CA 1
ATOM 722 C C . ASP A 1 90 ? -5.304 -6.340 7.320 1.00 91.38 90 ASP A C 1
ATOM 724 O O . ASP A 1 90 ? -6.378 -6.028 7.836 1.00 91.38 90 ASP A O 1
ATOM 728 N N . ALA A 1 91 ? -4.449 -7.144 7.962 1.00 90.62 91 ALA A N 1
ATOM 729 C CA . ALA A 1 91 ? -4.716 -7.693 9.291 1.00 90.62 91 ALA A CA 1
ATOM 730 C C . ALA A 1 91 ? -4.803 -6.604 10.370 1.00 90.62 91 ALA A C 1
ATOM 732 O O . ALA A 1 91 ? -5.699 -6.645 11.219 1.00 90.62 91 ALA A O 1
ATOM 733 N N . VAL A 1 92 ? -3.913 -5.611 10.319 1.00 91.06 92 VAL A N 1
ATOM 734 C CA . VAL A 1 92 ? -3.944 -4.456 11.223 1.00 91.06 92 VAL A CA 1
ATOM 735 C C . VAL A 1 92 ? -5.210 -3.636 10.995 1.00 91.06 92 VAL A C 1
ATOM 737 O O . VAL A 1 92 ? -5.933 -3.370 11.956 1.00 91.06 92 VAL A O 1
ATOM 740 N N . VAL A 1 93 ? -5.519 -3.291 9.743 1.00 89.38 93 VAL A N 1
ATOM 741 C CA . VAL A 1 93 ? -6.717 -2.524 9.368 1.00 89.38 93 VAL A CA 1
ATOM 742 C C . VAL A 1 93 ? -7.981 -3.232 9.856 1.00 89.38 93 VAL A C 1
ATOM 744 O O . VAL A 1 93 ? -8.819 -2.609 10.513 1.00 89.38 93 VAL A O 1
ATOM 747 N N . ARG A 1 94 ? -8.084 -4.551 9.649 1.00 85.56 94 ARG A N 1
ATOM 748 C CA . ARG A 1 94 ? -9.191 -5.368 10.169 1.00 85.56 94 ARG A CA 1
ATOM 749 C C . ARG A 1 94 ? -9.294 -5.337 11.686 1.00 85.56 94 ARG A C 1
ATOM 751 O O . ARG A 1 94 ? -10.391 -5.162 12.208 1.00 85.56 94 ARG A O 1
ATOM 758 N N . SER A 1 95 ? -8.175 -5.470 12.399 1.00 86.38 95 SER A N 1
ATOM 759 C CA . SER A 1 95 ? -8.172 -5.437 13.868 1.00 86.38 95 SER A CA 1
ATOM 760 C C . SER A 1 95 ? -8.668 -4.097 14.426 1.00 86.38 95 SER A C 1
ATOM 762 O O . SER A 1 95 ? -9.345 -4.065 15.450 1.00 86.38 95 SER A O 1
ATOM 764 N N . VAL A 1 96 ? -8.371 -2.996 13.727 1.00 83.69 96 VAL A N 1
ATOM 765 C CA . VAL A 1 96 ? -8.738 -1.634 14.134 1.00 83.69 96 VAL A CA 1
ATOM 766 C C . VAL A 1 96 ? -10.185 -1.302 13.765 1.00 83.69 96 VAL A C 1
ATOM 768 O O . VAL A 1 96 ? -10.861 -0.617 14.531 1.00 83.69 96 VAL A O 1
ATOM 771 N N . ASN A 1 97 ? -10.661 -1.782 12.614 1.00 79.25 97 ASN A N 1
ATOM 772 C CA . ASN A 1 97 ? -12.002 -1.495 12.100 1.00 79.25 97 ASN A CA 1
ATOM 773 C C . ASN A 1 97 ? -13.051 -2.554 12.499 1.00 79.25 97 ASN A C 1
ATOM 775 O O . ASN A 1 97 ? -14.242 -2.323 12.312 1.00 79.25 97 ASN A O 1
ATOM 779 N N . GLY A 1 98 ? -12.635 -3.704 13.043 1.00 66.75 98 GLY A N 1
ATOM 780 C CA . GLY A 1 98 ? -13.518 -4.816 13.416 1.00 66.75 98 GLY A CA 1
ATOM 781 C C . GLY A 1 98 ? -14.058 -5.631 12.231 1.00 66.75 98 GLY A C 1
ATOM 782 O O . GLY A 1 98 ? -15.110 -6.255 12.356 1.00 66.75 98 GLY A O 1
ATOM 783 N N . SER A 1 99 ? -13.388 -5.611 11.073 1.00 61.78 99 SER A N 1
ATOM 784 C CA . SER A 1 99 ? -13.844 -6.266 9.835 1.00 61.78 99 SER A CA 1
ATOM 785 C C . SER A 1 99 ?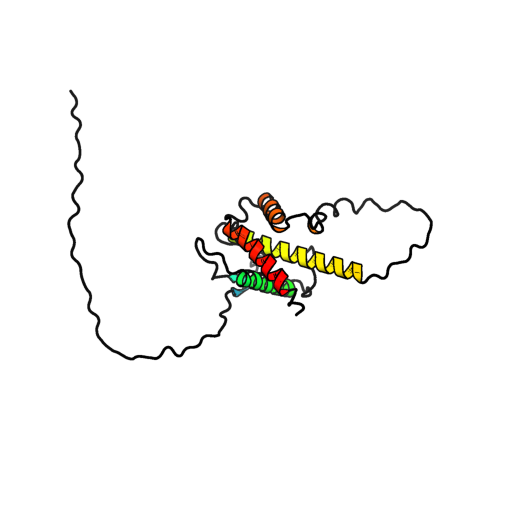 -13.316 -7.704 9.661 1.00 61.78 99 SER A C 1
ATOM 787 O O . SER A 1 99 ? -12.248 -8.067 10.153 1.00 61.78 99 SER A O 1
ATOM 789 N N . SER A 1 100 ? -14.083 -8.551 8.958 1.00 57.94 100 SER A N 1
ATOM 790 C CA . SER A 1 100 ? -13.751 -9.966 8.691 1.00 57.94 100 SER A CA 1
ATOM 791 C C . SER A 1 100 ? -12.703 -10.134 7.576 1.00 57.94 100 SER A C 1
ATOM 793 O O . SER A 1 100 ? -12.611 -9.300 6.680 1.00 57.94 100 SER A O 1
ATOM 795 N N . ILE A 1 101 ? -11.946 -11.243 7.600 1.00 56.34 101 ILE A N 1
ATOM 796 C CA . ILE A 1 101 ? -10.862 -11.608 6.654 1.00 56.34 101 ILE A CA 1
ATOM 797 C C . ILE A 1 101 ? -11.312 -11.585 5.186 1.00 56.34 101 ILE A C 1
ATOM 799 O O . ILE A 1 101 ? -10.512 -11.295 4.301 1.00 56.34 101 ILE A O 1
ATOM 803 N N . SER A 1 102 ? -12.588 -11.872 4.930 1.00 54.69 102 SER A N 1
ATOM 804 C CA . SER A 1 102 ? -13.161 -11.976 3.589 1.00 54.69 102 SER A CA 1
ATOM 805 C C . SER A 1 102 ? -14.025 -10.784 3.183 1.00 54.69 102 SER A C 1
ATOM 807 O O . SER A 1 102 ? -14.675 -10.864 2.150 1.00 54.69 102 SER A O 1
ATOM 809 N N . GLN A 1 103 ? -14.094 -9.705 3.966 1.00 57.28 103 GLN A N 1
ATOM 810 C CA . GLN A 1 103 ? -14.997 -8.589 3.668 1.00 57.28 103 GLN A CA 1
ATOM 811 C C . GLN A 1 103 ? -14.231 -7.370 3.134 1.00 57.28 103 GLN A C 1
ATOM 813 O O . GLN A 1 103 ? -13.187 -7.036 3.697 1.00 57.28 103 GLN A O 1
ATOM 818 N N . PRO A 1 104 ? -14.736 -6.701 2.079 1.00 59.84 104 PRO A N 1
ATOM 819 C CA . PRO A 1 104 ? -14.157 -5.459 1.579 1.00 59.84 104 PRO A CA 1
ATOM 820 C C . PRO A 1 104 ? -14.135 -4.376 2.658 1.00 59.84 104 PRO A C 1
ATOM 822 O O . PRO A 1 104 ? -14.998 -4.346 3.541 1.00 59.84 104 PRO A O 1
ATOM 825 N N . GLU A 1 105 ? -13.165 -3.468 2.580 1.00 60.75 105 GLU A N 1
ATOM 826 C CA . GLU A 1 105 ? -13.044 -2.385 3.552 1.00 60.75 105 GLU A CA 1
ATOM 827 C C . GLU A 1 105 ? -14.271 -1.440 3.488 1.00 60.75 105 GLU A C 1
ATOM 829 O O . GLU A 1 105 ? -14.659 -1.007 2.396 1.00 60.75 105 GLU A O 1
ATOM 834 N N . PRO A 1 106 ? -14.934 -1.131 4.626 1.00 58.50 106 PRO A N 1
ATOM 835 C CA . PRO A 1 106 ? -16.113 -0.268 4.640 1.00 58.50 106 PRO A CA 1
ATOM 836 C C . PRO A 1 106 ? -15.754 1.173 4.252 1.00 58.50 106 PRO A C 1
ATOM 838 O O . PRO A 1 106 ? -14.693 1.672 4.609 1.00 58.50 106 PRO A O 1
ATOM 841 N N . SER A 1 107 ? -16.684 1.893 3.614 1.00 52.66 107 SER A N 1
ATOM 842 C CA . SER A 1 107 ? -16.477 3.255 3.079 1.00 52.66 107 SER A CA 1
ATOM 843 C C . SER A 1 107 ? -16.122 4.338 4.113 1.00 52.66 107 SER A C 1
ATOM 845 O O . SER A 1 107 ? -15.902 5.483 3.737 1.00 52.66 107 SER A O 1
ATOM 847 N N . ASN A 1 108 ? -16.127 4.006 5.405 1.00 55.28 108 ASN A N 1
ATOM 848 C CA . ASN A 1 108 ? -15.844 4.916 6.516 1.00 55.28 108 ASN A CA 1
ATOM 849 C C . ASN A 1 108 ? -14.649 4.431 7.356 1.00 55.28 108 ASN A C 1
ATOM 851 O O . ASN A 1 108 ? -14.590 4.658 8.567 1.00 55.28 108 ASN A O 1
ATOM 855 N N . SER A 1 109 ? -13.739 3.681 6.733 1.00 67.81 109 SER A N 1
ATOM 856 C CA . SER A 1 109 ? -12.540 3.185 7.387 1.00 67.81 109 SER A CA 1
ATOM 857 C C . SER A 1 109 ? -11.534 4.300 7.662 1.00 67.81 109 SER A C 1
ATOM 859 O O . SER A 1 109 ? -11.514 5.359 7.029 1.00 67.81 109 SER A O 1
ATOM 861 N N . ARG A 1 110 ? -10.703 4.084 8.682 1.00 78.06 110 ARG A N 1
ATOM 862 C CA . ARG A 1 110 ? -9.657 5.038 9.056 1.00 78.06 110 ARG A CA 1
ATOM 863 C C . ARG A 1 110 ? -8.564 4.988 7.980 1.00 78.06 110 ARG A C 1
ATOM 865 O O . ARG A 1 110 ? -8.082 3.894 7.701 1.00 78.06 110 ARG A O 1
ATOM 872 N N . PRO A 1 111 ? -8.142 6.129 7.407 1.00 86.75 111 PRO A N 1
ATOM 873 C CA . PRO A 1 111 ? -7.197 6.126 6.297 1.00 86.75 111 PRO A CA 1
ATOM 874 C C . PRO A 1 111 ? -5.842 5.545 6.716 1.00 86.75 111 PRO A C 1
ATOM 876 O O . PRO A 1 111 ? -5.307 5.886 7.776 1.00 86.75 111 PRO A O 1
ATOM 879 N N . VAL A 1 112 ? -5.270 4.704 5.853 1.00 93.06 112 VAL A N 1
ATOM 880 C CA . VAL A 1 112 ? -3.910 4.174 6.002 1.00 93.06 112 VAL A CA 1
ATOM 881 C C . VAL A 1 112 ? -2.912 5.173 5.423 1.00 93.06 112 VAL A C 1
ATOM 883 O O . VAL A 1 112 ? -3.047 5.630 4.289 1.00 93.06 112 VAL A O 1
ATOM 886 N N . ILE A 1 113 ? -1.881 5.512 6.197 1.00 95.06 113 ILE A N 1
ATOM 887 C CA . ILE A 1 113 ? -0.797 6.384 5.734 1.00 95.06 113 ILE A CA 1
ATOM 888 C C . ILE A 1 113 ? 0.322 5.515 5.164 1.00 95.06 113 ILE A C 1
ATOM 890 O O . ILE A 1 113 ? 0.960 4.760 5.894 1.00 95.06 113 ILE A O 1
ATOM 894 N N . VAL A 1 114 ? 0.603 5.677 3.870 1.00 96.25 114 VAL A N 1
ATOM 895 C CA . VAL A 1 114 ? 1.703 4.995 3.177 1.00 96.25 114 VAL A CA 1
ATOM 896 C C . VAL A 1 114 ? 2.735 6.027 2.735 1.00 96.25 114 VAL A C 1
ATOM 898 O O . VAL A 1 114 ? 2.403 7.010 2.076 1.00 96.25 114 VAL A O 1
ATOM 901 N N . HIS A 1 115 ? 4.009 5.804 3.053 1.00 96.25 115 HIS A N 1
ATOM 902 C CA . HIS A 1 115 ? 5.088 6.692 2.623 1.00 96.25 115 HIS A CA 1
ATOM 903 C C . HIS A 1 115 ? 6.344 5.916 2.219 1.00 96.25 115 HIS A C 1
ATOM 905 O O . HIS A 1 115 ? 6.547 4.764 2.593 1.00 96.25 115 HIS A O 1
ATOM 911 N N . CYS A 1 116 ? 7.200 6.568 1.435 1.00 91.94 116 CYS A N 1
ATOM 912 C CA . CYS A 1 116 ? 8.559 6.109 1.168 1.00 91.94 116 CYS A CA 1
ATOM 913 C C . CYS A 1 116 ? 9.527 7.286 1.356 1.00 91.94 116 CYS A C 1
ATOM 915 O O . CYS A 1 116 ? 9.467 7.933 2.398 1.00 91.94 116 CYS A O 1
ATOM 917 N N . SER A 1 117 ? 10.386 7.583 0.377 1.00 91.50 117 SER A N 1
ATOM 918 C CA . SER A 1 117 ? 11.191 8.812 0.355 1.00 91.50 117 SER A CA 1
ATOM 919 C C . SER A 1 117 ? 10.403 9.968 -0.284 1.00 91.50 117 SER A C 1
ATOM 921 O O . SER A 1 117 ? 9.943 10.857 0.419 1.00 91.50 117 SER A O 1
ATOM 923 N N . ALA A 1 118 ? 10.140 9.910 -1.596 1.00 91.69 118 ALA A N 1
ATOM 924 C CA . ALA A 1 118 ? 9.344 10.923 -2.311 1.00 91.69 118 ALA A CA 1
ATOM 925 C C . ALA A 1 118 ? 7.816 10.666 -2.279 1.00 91.69 118 ALA A C 1
ATOM 927 O O . ALA A 1 118 ? 7.013 11.491 -2.725 1.00 91.69 118 ALA A O 1
ATOM 928 N N . GLY A 1 119 ? 7.394 9.510 -1.755 1.00 93.69 119 GLY A N 1
ATOM 929 C CA . GLY A 1 119 ? 5.983 9.130 -1.642 1.00 93.69 119 GLY A CA 1
ATOM 930 C C . GLY A 1 119 ? 5.309 8.816 -2.980 1.00 93.69 119 GLY A C 1
ATOM 931 O O . GLY A 1 119 ? 4.142 9.141 -3.148 1.00 93.69 119 GLY A O 1
ATOM 932 N N . CYS A 1 120 ? 6.032 8.261 -3.957 1.00 94.50 120 CYS A N 1
ATOM 933 C CA . CYS A 1 120 ? 5.494 8.019 -5.306 1.00 94.50 120 CYS A CA 1
ATOM 934 C C . CYS A 1 120 ? 5.908 6.671 -5.921 1.00 94.50 120 CYS A C 1
ATOM 936 O O . CYS A 1 120 ? 5.053 5.942 -6.409 1.00 94.50 120 CYS A O 1
ATOM 938 N N . GLY A 1 121 ? 7.187 6.278 -5.854 1.00 93.69 121 GLY A N 1
ATOM 939 C CA . GLY A 1 121 ? 7.653 5.002 -6.422 1.00 93.69 121 GLY A CA 1
ATOM 940 C C . GLY A 1 121 ? 7.175 3.774 -5.637 1.00 93.69 121 GLY A C 1
ATOM 941 O O . GLY A 1 121 ? 6.230 3.097 -6.035 1.00 93.69 121 GLY A O 1
ATOM 942 N N . ARG A 1 122 ? 7.819 3.501 -4.490 1.00 93.88 122 ARG A N 1
ATOM 943 C CA . ARG A 1 122 ? 7.473 2.367 -3.601 1.00 93.88 122 ARG A CA 1
ATOM 944 C C . ARG A 1 122 ? 6.036 2.480 -3.073 1.00 93.88 122 ARG A C 1
ATOM 946 O O . ARG A 1 122 ? 5.295 1.510 -3.114 1.00 93.88 122 ARG A O 1
ATOM 953 N N . THR A 1 123 ? 5.632 3.692 -2.678 1.00 95.75 123 THR A N 1
ATOM 954 C CA . THR A 1 123 ? 4.254 4.016 -2.272 1.00 95.75 123 THR A CA 1
ATOM 955 C C . THR A 1 123 ? 3.253 3.682 -3.371 1.00 95.75 123 THR A C 1
ATOM 957 O O . THR A 1 123 ? 2.306 2.956 -3.109 1.00 95.75 123 THR A O 1
ATOM 960 N N . GLY A 1 124 ? 3.484 4.135 -4.607 1.00 95.94 124 GLY A N 1
ATOM 961 C CA . GLY A 1 124 ? 2.578 3.830 -5.711 1.00 95.94 124 GLY A CA 1
ATOM 962 C C . GLY A 1 124 ? 2.523 2.349 -6.045 1.00 95.94 124 GLY A C 1
ATOM 963 O O . GLY A 1 124 ? 1.446 1.847 -6.331 1.00 95.94 124 GLY A O 1
ATOM 964 N N . THR A 1 125 ? 3.649 1.639 -5.938 1.00 95.88 125 THR A N 1
ATOM 965 C CA . THR A 1 125 ? 3.692 0.181 -6.142 1.00 95.88 125 THR A CA 1
ATOM 966 C C . THR A 1 125 ? 2.813 -0.529 -5.110 1.00 95.88 125 THR A C 1
ATOM 968 O O . THR A 1 125 ? 1.945 -1.309 -5.482 1.00 95.88 125 THR A O 1
ATOM 971 N N . PHE A 1 126 ? 2.988 -0.202 -3.824 1.00 96.25 126 PHE A N 1
ATOM 972 C CA . PHE A 1 126 ? 2.188 -0.766 -2.737 1.00 96.25 126 PHE A CA 1
ATOM 973 C C . PHE A 1 126 ? 0.695 -0.479 -2.923 1.00 96.25 126 PHE A C 1
ATOM 975 O O . PHE A 1 126 ? -0.089 -1.416 -3.000 1.00 96.25 126 PHE A O 1
ATOM 982 N N . CYS A 1 127 ? 0.311 0.794 -3.078 1.00 96.69 127 CYS A N 1
ATOM 983 C CA . CYS A 1 127 ? -1.095 1.178 -3.218 1.00 96.69 127 CYS A CA 1
ATOM 984 C C . CYS A 1 127 ? -1.754 0.549 -4.455 1.00 96.69 127 CYS A C 1
ATOM 986 O O . CYS A 1 127 ? -2.932 0.210 -4.404 1.00 96.69 127 CYS A O 1
ATOM 988 N N . THR A 1 128 ? -1.010 0.393 -5.560 1.00 97.12 128 THR A N 1
ATOM 989 C CA . THR A 1 128 ? -1.524 -0.232 -6.794 1.00 97.12 128 THR A CA 1
ATOM 990 C C . THR A 1 128 ? -1.845 -1.695 -6.561 1.00 97.12 128 THR A C 1
ATOM 992 O O . THR A 1 128 ? -2.959 -2.118 -6.852 1.00 97.12 128 THR A O 1
ATOM 995 N N . VAL A 1 129 ? -0.894 -2.463 -6.021 1.00 96.94 129 VAL A N 1
ATOM 996 C CA . VAL A 1 129 ? -1.113 -3.891 -5.767 1.00 96.94 129 VAL A CA 1
ATOM 997 C C . VAL A 1 129 ? -2.230 -4.075 -4.746 1.00 96.94 129 VAL A C 1
ATOM 999 O O . VAL A 1 129 ? -3.164 -4.817 -5.017 1.00 96.94 129 VAL A O 1
ATOM 1002 N N . ASP A 1 130 ? -2.195 -3.340 -3.637 1.00 95.69 130 ASP A N 1
ATOM 1003 C CA . ASP A 1 130 ? -3.228 -3.370 -2.596 1.00 95.69 130 ASP A CA 1
ATOM 1004 C C . ASP A 1 130 ? -4.642 -3.129 -3.162 1.00 95.69 130 ASP A C 1
ATOM 1006 O O . ASP A 1 130 ? -5.536 -3.965 -3.015 1.00 95.69 130 ASP A O 1
ATOM 1010 N N . SER A 1 131 ? -4.812 -2.054 -3.940 1.00 94.81 131 SER A N 1
ATOM 1011 C CA . SER A 1 131 ? -6.103 -1.708 -4.552 1.00 94.81 131 SER A CA 1
ATOM 1012 C C . SER A 1 131 ? -6.565 -2.748 -5.570 1.00 94.81 131 SER A C 1
ATOM 1014 O O . SER A 1 131 ? -7.739 -3.113 -5.596 1.00 94.81 131 SER A O 1
ATOM 1016 N N . VAL A 1 132 ? -5.657 -3.259 -6.408 1.00 95.50 132 VAL A N 1
ATOM 1017 C CA . VAL A 1 132 ? -5.996 -4.291 -7.400 1.00 95.50 132 VAL A CA 1
ATOM 1018 C C . VAL A 1 132 ? -6.395 -5.597 -6.721 1.00 95.50 132 VAL A C 1
ATOM 1020 O O . VAL A 1 132 ? -7.376 -6.216 -7.132 1.00 95.50 132 VAL A O 1
ATOM 1023 N N . LEU A 1 133 ? -5.706 -6.000 -5.653 1.00 93.56 133 LEU A N 1
ATOM 1024 C CA . LEU A 1 133 ? -6.078 -7.186 -4.886 1.00 93.56 133 LEU A CA 1
ATOM 1025 C C . LEU A 1 133 ? -7.447 -7.026 -4.220 1.00 93.56 133 LEU A C 1
ATOM 1027 O O . LEU A 1 133 ? -8.255 -7.953 -4.280 1.00 93.56 133 LEU A O 1
ATOM 1031 N N . ASP A 1 134 ? -7.746 -5.869 -3.628 1.00 91.19 134 ASP A N 1
ATOM 1032 C CA . ASP A 1 134 ? -9.074 -5.585 -3.070 1.00 91.19 134 ASP A CA 1
ATOM 1033 C C . ASP A 1 134 ? -10.172 -5.633 -4.150 1.00 91.19 134 ASP A C 1
ATOM 1035 O O . ASP A 1 134 ? -11.193 -6.307 -3.980 1.00 91.19 134 ASP A O 1
ATOM 1039 N N . MET A 1 135 ? -9.935 -5.031 -5.319 1.00 91.00 135 MET A N 1
ATOM 1040 C CA . MET A 1 135 ? -10.847 -5.115 -6.465 1.00 91.00 135 MET A CA 1
ATOM 1041 C C . MET A 1 135 ? -11.098 -6.561 -6.913 1.00 91.00 135 MET A C 1
ATOM 1043 O O . MET A 1 135 ? -12.251 -6.962 -7.093 1.00 91.00 135 MET A O 1
ATOM 1047 N N . LEU A 1 136 ? -10.049 -7.377 -7.038 1.00 90.25 136 LEU A N 1
ATOM 1048 C CA . LEU A 1 136 ? -10.163 -8.787 -7.423 1.00 90.25 136 LEU A CA 1
ATOM 1049 C C . LEU A 1 136 ? -10.899 -9.620 -6.359 1.00 90.25 136 LEU A C 1
ATOM 1051 O O . LEU A 1 136 ? -11.754 -10.446 -6.699 1.00 90.25 136 LEU A O 1
ATOM 1055 N N . LYS A 1 137 ? -10.628 -9.382 -5.067 1.00 88.81 137 LYS A N 1
ATOM 1056 C CA . LYS A 1 137 ? -11.357 -10.003 -3.945 1.00 88.81 137 LYS A CA 1
ATOM 1057 C C . LYS A 1 137 ? -12.858 -9.679 -4.032 1.00 88.81 137 LYS A C 1
ATOM 1059 O O . L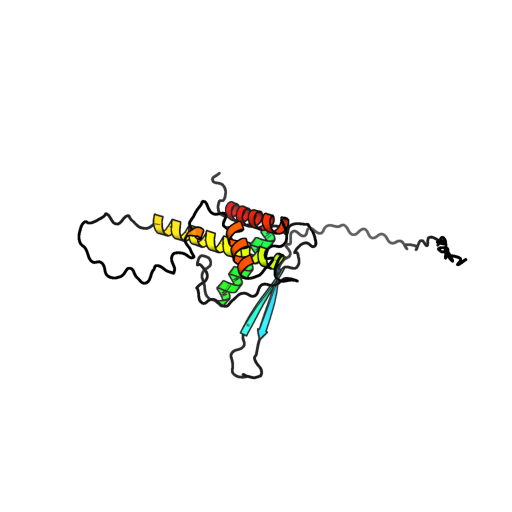YS A 1 137 ? -13.680 -10.596 -3.946 1.00 88.81 137 LYS A O 1
ATOM 1064 N N . ARG A 1 138 ? -13.225 -8.412 -4.279 1.00 85.44 138 ARG A N 1
ATOM 1065 C CA . ARG A 1 138 ? -14.622 -7.960 -4.458 1.00 85.44 138 ARG A CA 1
ATOM 1066 C C . ARG A 1 138 ? -15.296 -8.602 -5.671 1.00 85.44 138 ARG A C 1
ATOM 1068 O O . ARG A 1 138 ? -16.415 -9.105 -5.552 1.00 85.44 138 ARG A O 1
ATOM 1075 N N . GLN A 1 139 ? -14.624 -8.634 -6.825 1.00 86.06 139 GLN A N 1
ATOM 1076 C CA . GLN A 1 139 ? -15.146 -9.281 -8.036 1.00 86.06 139 GLN A CA 1
ATOM 1077 C C . GLN A 1 139 ? -15.472 -10.758 -7.788 1.00 86.06 139 GLN A C 1
ATOM 1079 O O . GLN A 1 139 ? -16.543 -11.233 -8.172 1.00 86.06 139 GLN A O 1
ATOM 1084 N N . ARG A 1 140 ? -14.568 -11.490 -7.120 1.00 84.31 140 ARG A N 1
ATOM 1085 C CA . ARG A 1 140 ? -14.758 -12.913 -6.807 1.00 84.31 140 ARG A CA 1
ATOM 1086 C C . ARG A 1 140 ? -15.990 -13.138 -5.927 1.00 84.31 140 ARG A C 1
ATOM 1088 O O . ARG A 1 140 ? -16.788 -14.023 -6.229 1.00 84.31 140 ARG A O 1
ATOM 1095 N N . GLN A 1 141 ? -16.183 -12.319 -4.894 1.00 82.88 141 GLN A N 1
ATOM 1096 C CA . GLN A 1 141 ? -17.358 -12.398 -4.016 1.00 82.88 141 GLN A CA 1
ATOM 1097 C C . GLN A 1 141 ? -18.660 -12.108 -4.769 1.00 82.88 141 GLN A C 1
ATOM 1099 O O . GLN A 1 141 ? -19.635 -12.843 -4.622 1.00 82.88 141 GLN A O 1
ATOM 1104 N N . ALA A 1 142 ? -18.669 -11.086 -5.630 1.00 83.38 142 ALA A N 1
ATOM 1105 C CA . ALA A 1 142 ? -19.831 -10.758 -6.452 1.00 83.38 142 ALA A CA 1
ATOM 1106 C C . ALA A 1 142 ? -20.191 -11.891 -7.433 1.00 83.38 142 ALA A C 1
ATOM 1108 O O . ALA A 1 142 ? -21.372 -12.192 -7.619 1.00 83.38 142 ALA A O 1
ATOM 1109 N N . ARG A 1 143 ? -19.189 -12.555 -8.035 1.00 82.38 143 ARG A N 1
ATOM 1110 C CA . ARG A 1 143 ? -19.398 -13.735 -8.896 1.00 82.38 143 ARG A CA 1
ATOM 1111 C C . ARG A 1 143 ? -19.984 -14.912 -8.116 1.00 82.38 143 ARG A C 1
ATOM 1113 O O . ARG A 1 143 ? -20.940 -15.525 -8.584 1.00 82.38 143 ARG A O 1
ATOM 1120 N N . GLN A 1 144 ? -19.456 -15.200 -6.926 1.00 80.38 144 GLN A N 1
ATOM 1121 C CA . GLN A 1 144 ? -19.969 -16.269 -6.062 1.00 80.38 144 GLN A CA 1
ATOM 1122 C C . GLN A 1 144 ? -21.419 -16.006 -5.635 1.00 80.38 144 GLN A C 1
ATOM 1124 O O . GLN A 1 144 ? -22.254 -16.896 -5.765 1.00 80.38 144 GLN A O 1
ATOM 1129 N N . ALA A 1 145 ? -21.743 -14.774 -5.228 1.00 79.06 145 ALA A N 1
ATOM 1130 C CA . ALA A 1 145 ? -23.101 -14.397 -4.836 1.00 79.06 145 ALA A CA 1
ATOM 1131 C C . ALA A 1 145 ? -24.125 -14.606 -5.969 1.00 79.06 145 ALA A C 1
ATOM 1133 O O . ALA A 1 145 ? -25.209 -15.132 -5.720 1.00 79.06 145 ALA A O 1
ATOM 1134 N N . ARG A 1 146 ? -23.767 -14.266 -7.220 1.00 73.44 146 ARG A N 1
ATOM 1135 C CA . ARG A 1 146 ? -24.617 -14.498 -8.407 1.00 73.44 146 ARG A CA 1
ATOM 1136 C C . ARG A 1 146 ? -24.842 -15.979 -8.714 1.00 73.44 146 ARG A C 1
ATOM 1138 O O . ARG A 1 146 ? -25.897 -16.332 -9.224 1.00 73.44 146 ARG A O 1
ATOM 1145 N N . HIS A 1 147 ? -23.866 -16.840 -8.431 1.00 64.94 147 HIS A N 1
ATOM 1146 C CA . HIS A 1 147 ? -23.993 -18.280 -8.672 1.00 64.94 147 HIS A CA 1
ATOM 1147 C C . HIS A 1 147 ? -24.841 -18.984 -7.594 1.00 64.94 147 HIS A C 1
ATOM 1149 O O . HIS A 1 147 ? -25.379 -20.061 -7.832 1.00 64.94 147 HIS A O 1
ATOM 1155 N N . THR A 1 148 ? -24.964 -18.401 -6.397 1.00 60.28 148 THR A N 1
ATOM 1156 C CA . THR A 1 148 ? -25.715 -18.992 -5.274 1.00 60.28 148 THR A CA 1
ATOM 1157 C C . THR A 1 148 ? -27.178 -18.560 -5.183 1.00 60.28 148 THR A C 1
ATOM 1159 O O . THR A 1 148 ? -27.917 -19.145 -4.397 1.00 60.28 148 THR A O 1
ATOM 1162 N N . THR A 1 149 ? -27.622 -17.560 -5.949 1.00 54.34 149 THR A N 1
ATOM 1163 C CA . THR A 1 149 ? -29.044 -17.194 -6.012 1.00 54.34 149 THR A CA 1
ATOM 1164 C C . THR A 1 149 ? -29.783 -18.177 -6.922 1.00 54.34 149 THR A C 1
ATOM 1166 O O . THR A 1 149 ? -29.457 -18.224 -8.112 1.00 54.34 149 THR A O 1
ATOM 1169 N N . PRO A 1 150 ? -30.765 -18.954 -6.421 1.00 52.53 150 PRO A N 1
ATOM 1170 C CA . PRO A 1 150 ? -31.674 -19.691 -7.291 1.00 52.53 150 PRO A CA 1
ATOM 1171 C C . PRO A 1 150 ? -32.295 -18.700 -8.275 1.00 52.53 150 PRO A C 1
ATOM 1173 O O . PRO A 1 150 ? -32.720 -17.625 -7.856 1.00 52.53 150 PRO A O 1
ATOM 1176 N N . MET A 1 151 ? -32.307 -19.034 -9.567 1.00 50.34 151 MET A N 1
ATOM 1177 C CA . MET A 1 151 ? -33.052 -18.266 -10.562 1.00 50.34 151 MET A CA 1
ATOM 1178 C C . MET A 1 151 ? -34.489 -18.101 -10.057 1.00 50.34 151 MET A C 1
ATOM 1180 O O . MET A 1 151 ? -35.230 -19.083 -9.989 1.00 50.34 151 MET A O 1
ATOM 1184 N N . GLU A 1 152 ? -34.875 -16.883 -9.676 1.00 47.41 152 GLU A N 1
ATOM 1185 C CA . GLU A 1 152 ? -36.285 -16.532 -9.577 1.00 47.41 152 GLU A CA 1
ATOM 1186 C C . GLU A 1 152 ? -36.837 -16.678 -10.994 1.00 47.41 152 GLU A C 1
ATOM 1188 O O . GLU A 1 152 ? -36.434 -15.972 -11.916 1.00 47.41 152 GLU A O 1
ATOM 1193 N N . VAL A 1 153 ? -37.660 -17.704 -11.183 1.00 44.94 153 VAL A N 1
ATOM 1194 C CA . VAL A 1 153 ? -38.414 -17.919 -12.410 1.00 44.94 153 VAL A CA 1
ATOM 1195 C C . VAL A 1 153 ? -39.274 -16.684 -12.657 1.00 44.94 153 VAL A C 1
ATOM 1197 O O . VAL A 1 153 ? -40.044 -16.288 -11.784 1.00 44.94 153 VAL A O 1
ATOM 1200 N N . ASP A 1 154 ? -39.112 -16.072 -13.829 1.00 46.09 154 ASP A N 1
ATOM 1201 C CA . ASP A 1 154 ? -39.900 -14.924 -14.268 1.00 46.09 154 ASP A CA 1
ATOM 1202 C C . ASP A 1 154 ? -41.400 -15.241 -14.143 1.00 46.09 154 ASP A C 1
ATOM 1204 O O . ASP A 1 154 ? -41.957 -16.030 -14.911 1.00 46.09 154 ASP A O 1
ATOM 1208 N N . ALA A 1 155 ? -42.054 -14.629 -13.155 1.00 41.12 155 ALA A N 1
ATOM 1209 C CA . ALA A 1 155 ? -43.502 -14.532 -13.088 1.00 41.12 155 ALA A CA 1
ATOM 1210 C C . ALA A 1 155 ? -43.910 -13.194 -13.714 1.00 41.12 155 ALA A C 1
ATOM 1212 O O . ALA A 1 155 ? -43.594 -12.115 -13.215 1.00 41.12 155 ALA A O 1
ATOM 1213 N N . ASP A 1 156 ? -44.567 -13.317 -14.858 1.00 41.66 156 ASP A N 1
ATOM 1214 C CA . ASP A 1 156 ? -45.032 -12.269 -15.753 1.00 41.66 156 ASP A CA 1
ATOM 1215 C C . ASP A 1 156 ? -45.876 -11.158 -15.084 1.00 41.66 156 ASP A C 1
ATOM 1217 O O . ASP A 1 156 ? -46.691 -11.399 -14.193 1.00 41.66 156 ASP A O 1
ATOM 1221 N N . SER A 1 157 ? -45.763 -9.962 -15.672 1.00 46.12 157 SER A N 1
ATOM 1222 C CA . SER A 1 157 ? -46.733 -8.856 -15.723 1.00 46.12 157 SER A CA 1
ATOM 1223 C C . SER A 1 157 ? -47.021 -8.007 -14.467 1.00 46.12 157 SER A C 1
ATOM 1225 O O . SER A 1 157 ? -47.804 -8.359 -13.590 1.00 46.12 157 SER A O 1
ATOM 1227 N N . SER A 1 158 ? -46.492 -6.774 -14.451 1.00 37.44 158 SER A N 1
ATOM 1228 C CA . SER A 1 158 ? -47.266 -5.505 -14.475 1.00 37.44 158 SER A CA 1
ATOM 1229 C C . SER A 1 158 ? -46.476 -4.311 -13.903 1.00 37.44 158 SER A C 1
ATOM 1231 O O . SER A 1 158 ? -45.676 -4.415 -12.979 1.00 37.44 158 SER A O 1
ATOM 1233 N N . GLU A 1 159 ? -46.660 -3.157 -14.539 1.00 44.31 159 GLU A N 1
ATOM 1234 C CA . GLU A 1 159 ? -45.852 -1.941 -14.440 1.00 44.31 159 GLU A CA 1
ATOM 1235 C C . GLU A 1 159 ? -45.901 -1.213 -13.081 1.00 44.31 159 GLU A C 1
ATOM 1237 O O . GLU A 1 159 ? -46.949 -1.082 -12.454 1.00 44.31 159 GLU A O 1
ATOM 1242 N N . THR A 1 160 ? -44.793 -0.558 -12.703 1.00 31.75 160 THR A N 1
ATOM 1243 C CA . THR A 1 160 ? -44.831 0.804 -12.118 1.00 31.75 160 THR A CA 1
ATOM 1244 C C . THR A 1 160 ? -43.452 1.497 -12.184 1.00 31.75 160 THR A C 1
ATOM 1246 O O . THR A 1 160 ? -42.479 0.995 -11.621 1.00 31.75 160 THR A O 1
ATOM 1249 N N . PRO A 1 161 ? -43.307 2.679 -12.825 1.00 43.91 161 PRO A N 1
ATOM 1250 C CA . PRO A 1 161 ? -42.006 3.327 -13.003 1.00 43.91 161 PRO A CA 1
ATOM 1251 C C . PRO A 1 161 ? -41.786 4.476 -12.006 1.00 43.91 161 PRO A C 1
ATOM 1253 O O . PRO A 1 161 ? -41.962 5.636 -12.368 1.00 43.91 161 PRO A O 1
ATOM 1256 N N . LYS A 1 162 ? -41.384 4.215 -10.751 1.00 36.94 162 LYS A N 1
ATOM 1257 C CA . LYS A 1 162 ? -41.058 5.306 -9.798 1.00 36.94 162 LYS A CA 1
ATOM 1258 C C . LYS A 1 162 ? -39.966 4.975 -8.769 1.00 36.94 162 LYS A C 1
ATOM 1260 O O . LYS A 1 162 ? -40.222 5.093 -7.584 1.00 36.94 162 LYS A O 1
ATOM 1265 N N . THR A 1 163 ? -38.735 4.656 -9.188 1.00 36.09 163 THR A N 1
ATOM 1266 C CA . THR A 1 163 ? -37.555 4.704 -8.270 1.00 36.09 163 THR A CA 1
ATOM 1267 C C . THR A 1 163 ? -36.169 4.694 -8.951 1.00 36.09 163 THR A C 1
ATOM 1269 O O . THR A 1 163 ? -35.154 4.510 -8.288 1.00 36.09 163 THR A O 1
ATOM 1272 N N . LYS A 1 164 ? -36.045 4.952 -10.262 1.00 40.09 164 LYS A N 1
ATOM 1273 C CA . LYS A 1 164 ? -34.747 4.905 -10.984 1.00 40.09 164 LYS A CA 1
ATOM 1274 C C . LYS A 1 164 ? -33.989 6.246 -11.055 1.00 40.09 164 LYS A C 1
ATOM 1276 O O . LYS A 1 164 ? -33.508 6.616 -12.118 1.00 40.09 164 LYS A O 1
ATOM 1281 N N . LYS A 1 165 ? -33.872 7.010 -9.960 1.00 35.50 165 LYS A N 1
ATOM 1282 C CA . LYS A 1 165 ? -33.090 8.276 -9.979 1.00 35.50 165 LYS A CA 1
ATOM 1283 C C . LYS A 1 165 ? -32.002 8.440 -8.918 1.00 35.50 165 LYS A C 1
ATOM 1285 O O . LYS A 1 165 ? -31.290 9.432 -8.965 1.00 35.50 165 LYS A O 1
ATOM 1290 N N . LYS A 1 166 ? -31.795 7.471 -8.018 1.00 34.00 166 LYS A N 1
ATOM 1291 C CA . LYS A 1 166 ? -30.723 7.551 -7.001 1.00 34.00 166 LYS A CA 1
ATOM 1292 C C . LYS A 1 166 ? -29.514 6.634 -7.247 1.00 34.00 166 LYS A C 1
ATOM 1294 O O . LYS A 1 166 ? -28.593 6.640 -6.447 1.00 34.00 166 LYS A O 1
ATOM 1299 N N . SER A 1 167 ? -29.500 5.881 -8.352 1.00 39.88 167 SER A N 1
ATOM 1300 C CA . SER A 1 167 ? -28.490 4.845 -8.651 1.00 39.88 167 SER A CA 1
ATOM 1301 C C . SER A 1 167 ? -27.751 5.070 -9.986 1.00 39.88 167 SER A C 1
ATOM 1303 O O . SER A 1 167 ? -27.269 4.110 -10.583 1.00 39.88 167 SER A O 1
ATOM 1305 N N . MET A 1 168 ? -27.695 6.302 -10.503 1.00 36.50 168 MET A N 1
ATOM 1306 C CA . MET A 1 168 ? -26.933 6.584 -11.732 1.00 36.50 168 MET A CA 1
ATOM 1307 C C . MET A 1 168 ? -25.469 6.927 -11.402 1.00 36.50 168 MET A C 1
ATOM 1309 O O . MET A 1 168 ? -24.569 6.302 -11.943 1.00 36.50 168 MET A O 1
ATOM 1313 N N . ASN A 1 169 ? -25.220 7.800 -10.417 1.00 35.16 169 ASN A N 1
ATOM 1314 C CA . ASN A 1 169 ? -23.865 8.319 -10.172 1.00 35.16 169 ASN A CA 1
ATOM 1315 C C . ASN A 1 169 ? -22.892 7.345 -9.479 1.00 35.16 169 ASN A C 1
ATOM 1317 O O . ASN A 1 169 ? -21.694 7.510 -9.633 1.00 35.16 169 ASN A O 1
ATOM 1321 N N . GLN A 1 170 ? -23.361 6.325 -8.748 1.00 38.94 170 GLN A N 1
ATOM 1322 C CA . GLN A 1 170 ? -22.466 5.320 -8.133 1.00 38.94 170 GLN A CA 1
ATOM 1323 C C . GLN A 1 170 ? -22.141 4.131 -9.051 1.00 38.94 170 GLN A C 1
ATOM 1325 O O . GLN A 1 170 ? -21.293 3.313 -8.710 1.00 38.94 170 GLN A O 1
ATOM 1330 N N . ARG A 1 171 ? -22.817 3.994 -10.202 1.00 41.78 171 ARG A N 1
ATOM 1331 C CA . ARG A 1 171 ? -22.588 2.870 -11.128 1.00 41.78 171 ARG A CA 1
ATOM 1332 C C . ARG A 1 171 ? -21.434 3.107 -12.101 1.00 41.78 171 ARG A C 1
ATOM 1334 O O . ARG A 1 171 ? -20.912 2.135 -12.634 1.00 41.78 171 ARG A O 1
ATOM 1341 N N . GLU A 1 172 ? -21.036 4.356 -12.327 1.00 47.25 172 GLU A N 1
ATOM 1342 C CA . GLU A 1 172 ? -19.993 4.680 -13.309 1.00 47.25 172 GLU A CA 1
ATOM 1343 C C . GLU A 1 172 ? -18.573 4.476 -12.754 1.00 47.25 172 GLU A C 1
ATOM 1345 O O . GLU A 1 172 ? -17.727 3.939 -13.465 1.00 47.25 172 GLU A O 1
ATOM 1350 N N . GLU A 1 173 ? -18.324 4.764 -11.470 1.00 48.31 173 GLU A N 1
ATOM 1351 C CA . GLU A 1 173 ? -16.991 4.605 -10.850 1.00 48.31 173 GLU A CA 1
ATOM 1352 C C . GLU A 1 173 ? -16.532 3.139 -10.704 1.00 48.31 173 GLU A C 1
ATOM 1354 O O . GLU A 1 173 ? -15.342 2.882 -10.543 1.00 48.31 173 GLU A O 1
ATOM 1359 N N . GLY A 1 174 ? -17.448 2.166 -10.803 1.00 53.00 174 GLY A N 1
ATOM 1360 C CA . GLY A 1 174 ? -17.161 0.738 -10.600 1.00 53.00 174 GLY A CA 1
ATOM 1361 C C . GLY A 1 174 ? -17.309 -0.155 -11.835 1.00 53.00 174 GLY A C 1
ATOM 1362 O O . GLY A 1 174 ? -17.092 -1.360 -11.728 1.00 53.00 174 GLY A O 1
ATOM 1363 N N . ASN A 1 175 ? -17.693 0.388 -12.996 1.00 62.97 175 ASN A N 1
ATOM 1364 C CA . ASN A 1 175 ? -18.010 -0.433 -14.173 1.00 62.97 175 ASN A CA 1
ATOM 1365 C C . ASN A 1 175 ? -16.766 -1.142 -14.741 1.00 62.97 175 ASN A C 1
ATOM 1367 O O . ASN A 1 175 ? -16.810 -2.329 -15.066 1.00 62.97 175 ASN A O 1
ATOM 1371 N N . TRP A 1 176 ? -15.629 -0.442 -14.771 1.00 67.62 176 TRP A N 1
ATOM 1372 C CA . TRP A 1 176 ? -14.352 -0.985 -15.249 1.00 67.62 176 TRP A CA 1
ATOM 1373 C C . TRP A 1 176 ? -13.776 -2.050 -14.310 1.00 67.62 176 TRP A C 1
ATOM 1375 O O . TRP A 1 176 ? -13.124 -2.983 -14.762 1.00 67.62 176 TRP A O 1
ATOM 1385 N N . VAL A 1 177 ? -14.094 -1.973 -13.013 1.00 66.69 177 VAL A N 1
ATOM 1386 C CA . VAL A 1 177 ? -13.718 -2.992 -12.024 1.00 66.69 177 VAL A CA 1
ATOM 1387 C C . VAL A 1 177 ? -14.416 -4.322 -12.314 1.00 66.69 177 VAL A C 1
ATOM 1389 O O . VAL A 1 177 ? -14.060 -5.326 -11.726 1.00 66.69 177 VAL A O 1
ATOM 1392 N N . THR A 1 178 ? -15.407 -4.385 -13.201 1.00 69.19 178 THR A N 1
ATOM 1393 C CA . THR A 1 178 ? -16.048 -5.651 -13.599 1.00 69.19 178 THR A CA 1
ATOM 1394 C C . THR A 1 178 ? -15.773 -6.060 -15.042 1.00 69.19 178 THR A C 1
ATOM 1396 O O . THR A 1 178 ? -16.205 -7.138 -15.448 1.00 69.19 178 THR A O 1
ATOM 1399 N N . ASP A 1 179 ? -15.056 -5.228 -15.799 1.00 77.44 179 ASP A N 1
ATOM 1400 C CA . ASP A 1 179 ? -14.749 -5.463 -17.205 1.00 77.44 179 ASP A CA 1
ATOM 1401 C C . ASP A 1 179 ? -13.456 -6.279 -17.342 1.00 77.44 179 ASP A C 1
ATOM 1403 O O . ASP A 1 179 ? -12.375 -5.825 -16.974 1.00 77.44 179 ASP A O 1
ATOM 1407 N N . GLU A 1 180 ? -13.565 -7.493 -17.884 1.00 75.44 180 GLU A N 1
ATOM 1408 C CA . GLU A 1 180 ? -12.417 -8.382 -18.112 1.00 75.44 180 GLU A CA 1
ATOM 1409 C C . GLU A 1 180 ? -11.473 -7.872 -19.215 1.00 75.44 180 GLU A C 1
ATOM 1411 O O . GLU A 1 180 ? -10.353 -8.362 -19.333 1.00 75.44 180 GLU A O 1
ATOM 1416 N N . ASN A 1 181 ? -11.892 -6.877 -20.005 1.00 83.44 181 ASN A N 1
ATOM 1417 C CA . ASN A 1 181 ? -11.069 -6.287 -21.063 1.00 83.44 181 ASN A CA 1
ATOM 1418 C C . ASN A 1 181 ? -10.184 -5.134 -20.568 1.00 83.44 181 ASN A C 1
ATOM 1420 O O . ASN A 1 181 ? -9.395 -4.591 -21.344 1.00 83.44 181 ASN A O 1
ATOM 1424 N N . VAL A 1 182 ? -10.322 -4.731 -19.302 1.00 89.12 182 VAL A N 1
ATOM 1425 C CA . VAL A 1 182 ? -9.561 -3.622 -18.725 1.00 89.12 182 VAL A CA 1
ATOM 1426 C C . VAL A 1 182 ? -8.342 -4.156 -17.988 1.00 89.12 182 VAL A C 1
ATOM 1428 O O . VAL A 1 182 ? -8.437 -4.992 -17.091 1.00 89.12 182 VAL A O 1
ATOM 1431 N N . ASP A 1 183 ? -7.177 -3.604 -18.315 1.00 93.75 183 ASP A N 1
ATOM 1432 C CA . ASP A 1 183 ? -5.978 -3.801 -17.512 1.00 93.75 183 ASP A CA 1
ATOM 1433 C C . ASP A 1 183 ? -6.114 -3.028 -16.192 1.00 93.75 183 ASP A C 1
ATOM 1435 O O . ASP A 1 183 ? -5.880 -1.817 -16.124 1.00 93.75 183 ASP A O 1
ATOM 1439 N N . LEU A 1 184 ? -6.517 -3.742 -15.137 1.00 94.12 184 LEU A N 1
ATOM 1440 C CA . LEU A 1 184 ? -6.743 -3.159 -13.815 1.00 94.12 184 LEU A CA 1
ATOM 1441 C C . LEU A 1 184 ? -5.488 -2.487 -13.255 1.00 94.12 184 LEU A C 1
ATOM 1443 O O . LEU A 1 184 ? -5.603 -1.471 -12.573 1.00 94.12 184 LEU A O 1
ATOM 1447 N N . ILE A 1 185 ? -4.297 -3.025 -13.530 1.00 96.19 185 ILE A N 1
ATOM 1448 C CA . ILE A 1 185 ? -3.043 -2.482 -13.004 1.00 96.19 185 ILE A CA 1
ATOM 1449 C C . ILE A 1 185 ? -2.729 -1.172 -13.716 1.00 96.19 185 ILE A C 1
ATOM 1451 O O . ILE A 1 185 ? -2.536 -0.149 -13.056 1.00 96.19 185 ILE A O 1
ATOM 1455 N N . ALA A 1 186 ? -2.731 -1.176 -15.051 1.00 96.69 186 ALA A N 1
ATOM 1456 C CA . ALA A 1 186 ? -2.491 0.030 -15.835 1.00 96.69 186 ALA A CA 1
ATOM 1457 C C . ALA A 1 186 ? -3.509 1.128 -15.498 1.00 96.69 186 ALA A C 1
ATOM 1459 O O . ALA A 1 186 ? -3.118 2.277 -15.274 1.00 96.69 186 ALA A O 1
ATOM 1460 N N . LYS A 1 187 ? -4.793 0.760 -15.382 1.00 95.56 187 LYS A N 1
ATOM 1461 C CA . LYS A 1 187 ? -5.862 1.701 -15.047 1.00 95.56 187 LYS A CA 1
ATOM 1462 C C . LYS A 1 187 ? -5.698 2.295 -13.647 1.00 95.56 187 LYS A C 1
ATOM 1464 O O . LYS A 1 187 ? -5.761 3.510 -13.485 1.00 95.56 187 LYS A O 1
ATOM 1469 N N . THR A 1 188 ? -5.389 1.465 -12.652 1.00 96.56 188 THR A N 1
ATOM 1470 C CA . THR A 1 188 ? -5.155 1.923 -11.271 1.00 96.56 188 THR A CA 1
ATOM 1471 C C . THR A 1 188 ? -3.966 2.883 -11.186 1.00 96.56 188 THR A C 1
ATOM 1473 O O . THR A 1 188 ? -4.029 3.902 -10.499 1.00 96.56 188 THR A O 1
ATOM 1476 N N . VAL A 1 189 ? -2.877 2.600 -11.910 1.00 97.31 189 VAL A N 1
ATOM 1477 C CA . VAL A 1 189 ? -1.709 3.495 -11.953 1.00 97.31 189 VAL A CA 1
ATOM 1478 C C . VAL A 1 189 ? -2.054 4.830 -12.612 1.00 97.31 189 VAL A C 1
ATOM 1480 O O . VAL A 1 189 ? -1.600 5.872 -12.135 1.00 97.31 189 VAL A O 1
ATOM 1483 N N . GLU A 1 190 ? -2.845 4.821 -13.687 1.00 96.44 190 GLU A N 1
ATOM 1484 C CA . GLU A 1 190 ? -3.345 6.041 -14.328 1.00 96.44 190 GLU A CA 1
ATOM 1485 C C . GLU A 1 190 ? -4.169 6.884 -13.345 1.00 96.44 190 GLU A C 1
ATOM 1487 O O . GLU A 1 190 ? -3.868 8.063 -13.146 1.00 96.44 190 GLU A O 1
ATOM 1492 N N . ASP A 1 191 ? -5.127 6.267 -12.652 1.00 95.94 191 ASP A N 1
ATOM 1493 C CA . ASP A 1 191 ? -5.992 6.956 -11.691 1.00 95.94 191 ASP A CA 1
ATOM 1494 C C . ASP A 1 191 ? -5.192 7.525 -10.507 1.00 95.94 191 ASP A C 1
ATOM 1496 O O . ASP A 1 191 ? -5.404 8.668 -10.091 1.00 95.94 191 ASP A O 1
ATOM 1500 N N . PHE A 1 192 ? -4.187 6.802 -10.007 1.00 97.06 192 PHE A N 1
ATOM 1501 C CA . PHE A 1 192 ? -3.298 7.335 -8.972 1.00 97.06 192 PHE A CA 1
ATOM 1502 C C . PHE A 1 192 ? -2.422 8.483 -9.450 1.00 97.06 192 PHE A C 1
ATOM 1504 O O . PHE A 1 192 ? -2.150 9.397 -8.667 1.00 97.06 192 PHE A O 1
ATOM 1511 N N . ARG A 1 193 ? -2.005 8.492 -10.718 1.00 97.12 193 ARG A N 1
ATOM 1512 C CA . ARG A 1 193 ? -1.238 9.611 -11.283 1.00 97.12 193 ARG A CA 1
ATOM 1513 C C . ARG A 1 193 ? -2.062 10.891 -11.403 1.00 97.12 193 ARG A C 1
ATOM 1515 O O . ARG A 1 193 ? -1.468 11.968 -11.355 1.00 97.12 193 ARG A O 1
ATOM 1522 N N . MET A 1 194 ? -3.390 10.785 -11.477 1.00 96.44 194 MET A N 1
ATOM 1523 C CA . MET A 1 194 ? -4.299 11.936 -11.418 1.00 96.44 194 MET A CA 1
ATOM 1524 C C . MET A 1 194 ? -4.396 12.542 -10.013 1.00 96.44 194 MET A C 1
ATOM 1526 O O . MET A 1 194 ? -4.574 13.750 -9.877 1.00 96.44 194 MET A O 1
ATOM 1530 N N . GLN A 1 195 ? -4.245 11.730 -8.964 1.00 94.62 195 GLN A N 1
ATOM 1531 C CA . GLN A 1 195 ? -4.282 12.191 -7.571 1.00 94.62 195 GLN A CA 1
ATOM 1532 C C . GLN A 1 195 ? -2.909 12.670 -7.079 1.00 94.62 195 GLN A C 1
ATOM 1534 O O . GLN A 1 195 ? -2.801 13.658 -6.352 1.00 94.62 195 GLN A O 1
ATOM 1539 N N . ARG A 1 196 ? -1.838 11.975 -7.479 1.00 94.06 196 ARG A N 1
ATOM 1540 C CA . ARG A 1 196 ? -0.453 12.309 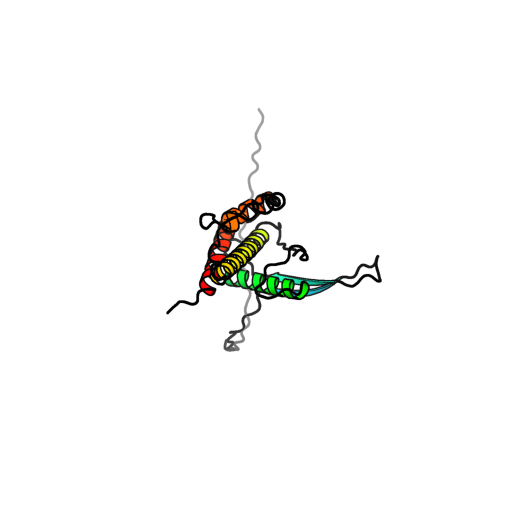-7.144 1.00 94.06 196 ARG A CA 1
ATOM 1541 C C . ARG A 1 196 ? 0.449 12.010 -8.333 1.00 94.06 196 ARG A C 1
ATOM 1543 O O . ARG A 1 196 ? 0.624 10.864 -8.734 1.00 94.06 196 ARG A O 1
ATOM 1550 N N . LEU A 1 197 ? 1.079 13.048 -8.872 1.00 93.50 197 LEU A N 1
ATOM 1551 C CA . LEU A 1 197 ? 1.969 12.906 -10.021 1.00 93.50 197 LEU A CA 1
ATOM 1552 C C . LEU A 1 197 ? 3.108 11.914 -9.741 1.00 93.50 197 LEU A C 1
ATOM 1554 O O . LEU A 1 197 ? 3.634 11.824 -8.629 1.00 93.50 197 LEU A O 1
ATOM 1558 N N . SER A 1 198 ? 3.525 11.207 -10.792 1.00 94.12 198 SER A N 1
ATOM 1559 C CA . SER A 1 198 ? 4.669 10.282 -10.776 1.00 94.12 198 SER A CA 1
ATOM 1560 C C . SER A 1 198 ? 4.501 9.033 -9.900 1.00 94.12 198 SER A C 1
ATOM 1562 O O . SER A 1 198 ? 5.500 8.409 -9.538 1.00 94.12 198 SER A O 1
ATOM 1564 N N . MET A 1 199 ? 3.271 8.633 -9.564 1.00 96.75 199 MET A N 1
ATOM 1565 C CA . MET A 1 199 ? 3.013 7.330 -8.935 1.00 96.75 199 MET A CA 1
ATOM 1566 C C . MET A 1 199 ? 3.539 6.190 -9.816 1.00 96.75 199 MET A C 1
ATOM 1568 O O . MET A 1 199 ? 3.333 6.210 -11.031 1.00 96.75 199 MET A O 1
ATOM 1572 N N . VAL A 1 200 ? 4.241 5.228 -9.201 1.00 95.31 200 VAL A N 1
ATOM 1573 C CA . VAL A 1 200 ? 4.998 4.153 -9.878 1.00 95.31 200 VAL A CA 1
ATOM 1574 C C . VAL A 1 200 ? 6.024 4.737 -10.862 1.00 95.31 200 VAL A C 1
ATOM 1576 O O . VAL A 1 200 ? 5.725 5.062 -12.010 1.00 95.31 200 VAL A O 1
ATOM 1579 N N . GLN A 1 201 ? 7.262 4.908 -10.400 1.00 93.38 201 GLN A N 1
ATOM 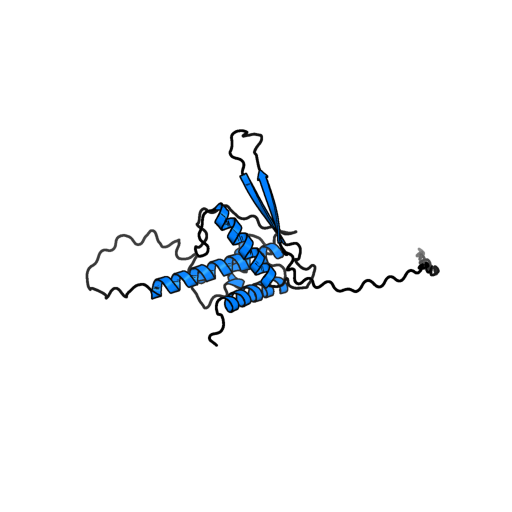1580 C CA . GLN A 1 201 ? 8.277 5.733 -11.067 1.00 93.38 201 GLN A CA 1
ATOM 1581 C C . GLN A 1 201 ? 9.155 4.989 -12.073 1.00 93.38 201 GLN A C 1
ATOM 1583 O O . GLN A 1 201 ? 9.846 5.634 -12.858 1.00 93.38 201 GLN A O 1
ATOM 1588 N N . SER A 1 202 ? 9.187 3.658 -12.046 1.00 92.69 202 SER A N 1
ATOM 1589 C CA . SER A 1 202 ? 10.031 2.875 -12.949 1.00 92.69 202 SER A CA 1
ATOM 1590 C C . SER A 1 202 ? 9.274 1.722 -13.587 1.00 92.69 202 SER A C 1
ATOM 1592 O O . SER A 1 202 ? 8.341 1.174 -13.003 1.00 92.69 202 SER A O 1
ATOM 1594 N N . LEU A 1 203 ? 9.734 1.299 -14.768 1.00 92.56 203 LEU A N 1
ATOM 1595 C CA . LEU A 1 203 ? 9.199 0.111 -15.434 1.00 92.56 203 LEU A CA 1
ATOM 1596 C C . LEU A 1 203 ? 9.302 -1.129 -14.537 1.00 92.56 203 LEU A C 1
ATOM 1598 O O . LEU A 1 203 ? 8.384 -1.929 -14.498 1.00 92.56 203 LEU A O 1
ATOM 1602 N N . ARG A 1 204 ? 10.383 -1.263 -13.761 1.00 91.31 204 ARG A N 1
ATOM 1603 C CA . ARG A 1 204 ? 10.552 -2.387 -12.828 1.00 91.31 204 ARG A CA 1
ATOM 1604 C C . ARG A 1 204 ? 9.498 -2.392 -11.720 1.00 91.31 204 ARG A C 1
ATOM 1606 O O . ARG A 1 204 ? 9.026 -3.455 -11.353 1.00 91.31 204 ARG A O 1
ATOM 1613 N N . GLN A 1 205 ? 9.115 -1.221 -11.204 1.00 93.56 205 GLN A N 1
ATOM 1614 C CA . GLN A 1 205 ? 8.017 -1.108 -10.235 1.00 93.56 205 GLN A CA 1
ATOM 1615 C C . GLN A 1 205 ? 6.671 -1.460 -10.870 1.00 93.56 205 GLN A C 1
ATOM 1617 O O . GLN A 1 205 ? 5.847 -2.109 -10.237 1.00 93.56 205 GLN A O 1
ATOM 1622 N N . PHE A 1 206 ? 6.467 -1.059 -12.125 1.00 95.19 206 PHE A N 1
ATOM 1623 C CA . PHE A 1 206 ? 5.268 -1.412 -12.873 1.00 95.19 206 PHE A CA 1
ATOM 1624 C C . PHE A 1 206 ? 5.183 -2.927 -13.108 1.00 95.19 206 PHE A C 1
ATOM 1626 O O . PHE A 1 206 ? 4.179 -3.531 -12.760 1.00 95.19 206 PHE A O 1
ATOM 1633 N N . VAL A 1 207 ? 6.264 -3.557 -13.581 1.00 95.00 207 VAL A N 1
ATOM 1634 C CA . VAL A 1 207 ? 6.369 -5.019 -13.745 1.00 95.00 207 VAL A CA 1
ATOM 1635 C C . VAL A 1 207 ? 6.128 -5.746 -12.423 1.00 95.00 207 VAL A C 1
ATOM 1637 O O . VAL A 1 207 ? 5.336 -6.681 -12.394 1.00 95.00 207 VAL A O 1
ATOM 1640 N N . LEU A 1 208 ? 6.709 -5.266 -11.320 1.00 93.62 208 LEU A N 1
ATOM 1641 C CA . LEU A 1 208 ? 6.491 -5.846 -9.993 1.00 93.62 208 LEU A CA 1
ATOM 1642 C C . LEU A 1 208 ? 5.007 -5.852 -9.586 1.00 93.62 208 LEU A C 1
ATOM 1644 O O . LEU A 1 208 ? 4.569 -6.775 -8.900 1.00 93.62 208 LEU A O 1
ATOM 1648 N N . CYS A 1 209 ? 4.219 -4.857 -10.011 1.00 96.06 209 CYS A N 1
ATOM 1649 C CA . CYS A 1 209 ? 2.776 -4.866 -9.766 1.00 96.06 209 CYS A CA 1
ATOM 1650 C C . CYS A 1 209 ? 2.107 -6.070 -10.447 1.00 96.06 209 CYS A C 1
ATOM 1652 O O . CYS A 1 209 ? 1.321 -6.763 -9.806 1.00 96.06 209 CYS A O 1
ATOM 1654 N N . TYR A 1 210 ? 2.458 -6.360 -11.706 1.00 96.38 210 TYR A N 1
ATOM 1655 C CA . TYR A 1 210 ? 1.952 -7.546 -12.410 1.00 96.38 210 TYR A CA 1
ATOM 1656 C C . TYR A 1 210 ? 2.450 -8.833 -11.774 1.00 96.38 210 TYR A C 1
ATOM 1658 O O . TYR A 1 210 ? 1.643 -9.725 -11.540 1.00 96.38 210 TYR A O 1
ATOM 1666 N N . GLU A 1 211 ? 3.744 -8.929 -11.465 1.00 94.88 211 GLU A N 1
ATOM 1667 C CA . GLU A 1 211 ? 4.318 -10.123 -10.835 1.00 94.88 211 GLU A CA 1
ATOM 1668 C C . GLU A 1 211 ? 3.601 -10.445 -9.518 1.00 94.88 211 GLU A C 1
ATOM 1670 O O . GLU A 1 211 ? 3.211 -11.586 -9.301 1.00 94.88 211 GLU A O 1
ATOM 1675 N N . SER A 1 212 ? 3.327 -9.427 -8.697 1.00 94.69 212 SER A N 1
ATOM 1676 C CA . SER A 1 212 ? 2.642 -9.586 -7.408 1.00 94.69 212 SER A CA 1
ATOM 1677 C C . SER A 1 212 ? 1.190 -10.026 -7.564 1.00 94.69 212 SER A C 1
ATOM 1679 O O . SER A 1 212 ? 0.742 -10.938 -6.875 1.00 94.69 212 SER A O 1
ATOM 1681 N N . VAL A 1 213 ? 0.445 -9.410 -8.484 1.00 94.81 213 VAL A N 1
ATOM 1682 C CA . VAL A 1 213 ? -0.954 -9.788 -8.731 1.00 94.81 213 VAL A CA 1
ATOM 1683 C C . VAL A 1 213 ? -1.046 -11.189 -9.342 1.00 94.81 213 VAL A C 1
ATOM 1685 O O . VAL A 1 213 ? -1.920 -11.963 -8.959 1.00 94.81 213 VAL A O 1
ATOM 1688 N N . MET A 1 214 ? -0.139 -11.545 -10.254 1.00 93.94 214 MET A N 1
ATOM 1689 C CA . MET A 1 214 ? -0.086 -12.878 -10.860 1.00 93.94 214 MET A CA 1
ATOM 1690 C C . MET A 1 214 ? 0.304 -13.953 -9.844 1.00 9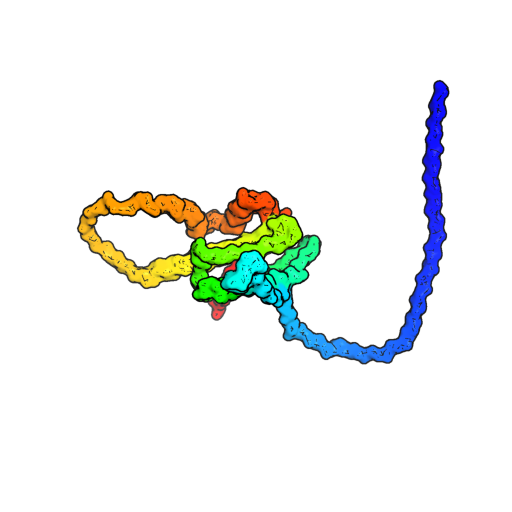3.94 214 MET A C 1
ATOM 1692 O O . MET A 1 214 ? -0.332 -15.004 -9.819 1.00 93.94 214 MET A O 1
ATOM 1696 N N . GLU A 1 215 ? 1.302 -13.695 -8.995 1.00 92.88 215 GLU A N 1
ATOM 1697 C CA . GLU A 1 215 ? 1.692 -14.599 -7.906 1.00 92.88 215 GLU A CA 1
ATOM 1698 C C . GLU A 1 215 ? 0.509 -14.847 -6.968 1.00 92.88 215 GLU A C 1
ATOM 1700 O O . GLU A 1 215 ? 0.130 -15.999 -6.756 1.00 92.88 215 GLU A O 1
ATOM 1705 N N . TRP A 1 216 ? -0.172 -13.777 -6.543 1.00 92.50 216 TRP A N 1
ATOM 1706 C CA . TRP A 1 216 ? -1.387 -13.894 -5.743 1.00 92.50 216 TRP A CA 1
ATOM 1707 C C . TRP A 1 216 ? -2.459 -14.730 -6.450 1.00 92.50 216 TRP A C 1
ATOM 1709 O O . TRP A 1 216 ? -3.013 -15.647 -5.852 1.00 92.50 216 TRP A O 1
ATOM 1719 N N . LEU A 1 217 ? -2.747 -14.479 -7.734 1.00 90.94 217 LEU A N 1
ATOM 1720 C CA . LEU A 1 217 ? -3.740 -15.256 -8.488 1.00 90.94 217 LEU A CA 1
ATOM 1721 C C . LEU A 1 217 ? -3.397 -16.751 -8.534 1.00 90.94 217 LEU A C 1
ATOM 1723 O O . LEU A 1 217 ? -4.295 -17.579 -8.376 1.00 90.94 217 LEU A O 1
ATOM 1727 N N . VAL A 1 218 ? -2.122 -17.100 -8.722 1.00 90.62 218 VAL A N 1
ATOM 1728 C CA . VAL A 1 218 ? -1.660 -18.495 -8.742 1.00 90.62 218 VAL A CA 1
ATOM 1729 C C . VAL A 1 218 ? -1.846 -19.159 -7.377 1.00 90.62 218 VAL A C 1
ATOM 1731 O O . VAL A 1 218 ? -2.343 -20.283 -7.320 1.00 90.62 218 VAL A O 1
ATOM 1734 N N . GLU A 1 219 ? -1.525 -18.474 -6.278 1.00 85.31 219 GLU A N 1
ATOM 1735 C CA . GLU A 1 219 ? -1.720 -18.995 -4.916 1.00 85.31 219 GLU A CA 1
ATOM 1736 C C . GLU A 1 219 ? -3.193 -19.285 -4.593 1.00 85.31 219 GLU A C 1
ATOM 1738 O O . GLU A 1 219 ? -3.505 -20.228 -3.866 1.00 85.31 219 GLU A O 1
ATOM 1743 N N . GLN A 1 220 ? -4.123 -18.518 -5.171 1.00 75.25 220 GLN A N 1
ATOM 1744 C CA . GLN A 1 220 ? -5.561 -18.735 -4.987 1.00 75.25 220 GLN A CA 1
ATOM 1745 C C . GLN A 1 220 ? -6.107 -19.959 -5.744 1.00 75.25 220 GLN A C 1
ATOM 1747 O O . GLN A 1 220 ? -7.226 -20.398 -5.465 1.00 75.25 220 GLN A O 1
ATOM 1752 N N . HIS A 1 221 ? -5.350 -20.505 -6.697 1.00 68.56 221 HIS A N 1
ATOM 1753 C CA . HIS A 1 221 ? -5.710 -21.683 -7.481 1.00 68.56 221 HIS A CA 1
ATOM 1754 C C . HIS A 1 221 ? -4.657 -22.780 -7.277 1.00 68.56 221 HIS A C 1
ATOM 1756 O O . HIS A 1 221 ? -3.876 -23.051 -8.196 1.00 68.56 221 HIS A O 1
ATOM 1762 N N . PRO A 1 222 ? -4.610 -23.442 -6.099 1.00 53.28 222 PRO A N 1
ATOM 1763 C CA . PRO A 1 222 ? -3.783 -24.629 -5.951 1.00 53.28 222 PRO A CA 1
ATOM 1764 C C . PRO A 1 222 ? -4.191 -25.605 -7.055 1.00 53.28 222 PRO A C 1
ATOM 1766 O O . PRO A 1 222 ? -5.372 -25.928 -7.195 1.00 53.28 222 PRO A O 1
ATOM 1769 N N . LYS A 1 223 ? -3.212 -25.956 -7.899 1.00 50.19 223 LYS A N 1
ATOM 1770 C CA . LYS A 1 223 ? -3.387 -26.739 -9.126 1.00 50.19 223 LYS A CA 1
ATOM 1771 C C . LYS A 1 223 ? -4.411 -27.844 -8.885 1.00 50.19 223 LYS A C 1
ATOM 1773 O O . LYS A 1 223 ? -4.200 -28.686 -8.017 1.00 50.19 223 LYS A O 1
ATOM 1778 N N . SER A 1 224 ? -5.491 -27.840 -9.666 1.00 47.09 224 SER A N 1
ATOM 1779 C CA . SER A 1 224 ? -6.256 -29.055 -9.928 1.00 47.09 224 SER A CA 1
ATOM 1780 C C . SER A 1 224 ? -5.287 -30.044 -10.576 1.00 47.09 224 SER A C 1
ATOM 1782 O O . SER A 1 224 ? -5.054 -29.992 -11.782 1.00 47.09 224 SER A O 1
ATOM 1784 N N . ALA A 1 225 ? -4.629 -30.838 -9.740 1.00 34.56 225 ALA A N 1
ATOM 1785 C CA . ALA A 1 225 ? -3.732 -31.923 -10.092 1.00 34.56 225 ALA A CA 1
ATOM 1786 C C . ALA A 1 225 ? -4.283 -33.197 -9.456 1.00 34.56 225 ALA A C 1
ATOM 1788 O O . ALA A 1 225 ? -4.734 -33.113 -8.289 1.00 34.56 225 ALA A O 1
#

Secondary structure (DSSP, 8-state):
-----PPPPPP---------PPPP----------------SEEEEEEEE--TT-TTSPPEEEEEEEE--PPSTTPPPPHHHHHHHHHHHHHHHHHHHT--TTSPPPTTPPPPP---SSSSHHHHHHHHHHHHHHHHHHHHHHHHHHHHS--------------TTSSSTTTSTTSGGG-TTS-HHHHHHHHHHHHSTT-S-SHHHHHHHHHHHHHHHHHTS----

Organism: NCBI:txid798079

Foldseek 3Di:
DDDDDDDDDDDDDDDDDDDDDDDDDDDDDDPPDDPPDPDLQKDKDWDWDDDPVCNPDDIDIDIDIDRPPCDPPDDFDDLVSLVVSLLVVVVVQCVVVVDDPLDQDDPPGDDDDDADPVCAAVVLLSVLLNVLVSLVSVLVVVVVVVVPDDPPDDDDDDDDDPDPDPPDVVCPVCVLSNDPPDPSSVVSQVVVCVVPNCHNPDPSSSVSSVVNNVVVVCVVCPDPD

Sequence (225 aa):
MFEHREQARPSLGQRRSTNSTKPPNLTQEATTGSPNQEQPYVIVRKFTLSNDEEPFARMREITQLQYSNWPDFGAPAHPTHLLGLIEQCDAVVRSVNGSSISQPEPSNSRPVIVHCSAGCGRTGTFCTVDSVLDMLKRQRQARQARHTTPMEVDADSSETPKTKKKSMNQREEGNWVTDENVDLIAKTVEDFRMQRLSMVQSLRQFVLCYESVMEWLVEQHPKSA